Protein AF-0000000078418362 (afdb_homodimer)

Sequence (214 aa):
MGAGVGSHTLQFMYGCEVGEDGSTGGFMQVGYDGGGFISYDLGTCTWVAGTTQARVTQRRWNEDKILLRLTRSYLEETCIGWLRQYLQHGEAALQSSESRCHRPGQHMGAGVGSHTLQFMYGCEVGEDGSTGGFMQVGYDGGGFISYDLGTCTWVAGTTQARVTQRRWNEDKILLRLTRSYLEETCIGWLRQYLQHGEAALQSSESRCHRPGQH

Solvent-accessible surface area (backbone atoms only — not comparable to full-atom values): 11354 Å² total; per-residue (Å²): 135,74,60,65,41,48,69,48,38,43,34,41,38,36,34,30,35,30,35,88,85,66,48,74,46,56,46,41,37,38,35,32,65,91,50,28,31,34,34,50,37,78,88,76,58,38,54,41,48,73,28,80,76,17,40,64,59,27,51,56,52,59,68,34,61,65,59,41,49,52,52,50,46,36,43,70,41,53,46,43,52,53,51,50,51,41,38,59,48,42,57,50,46,52,56,50,52,58,62,59,67,60,63,72,74,82,121,136,73,64,66,45,49,69,47,36,43,36,40,38,37,33,29,34,31,35,86,86,66,47,73,47,57,46,40,36,38,35,33,65,90,49,29,32,33,34,50,36,79,88,77,58,38,53,41,49,74,28,78,75,16,40,64,58,26,51,57,52,58,67,34,61,65,57,41,50,52,52,50,46,36,42,70,42,53,46,41,50,54,52,51,51,40,37,58,48,44,55,48,46,52,56,49,52,60,63,59,68,60,64,71,76,81,121

Organism: Alligator mississippiensis (NCBI:txid8496)

Foldseek 3Di:
DPVPDDDKDKDWDKAKDADPVRDIDMWIWIDMPNAFIWIADLVVLAIDTPHPVNVVVRVVQRVDVVNSVVVNCCRPPVRVVVVVVCVVCVVVVCVVVVVPPPPPPPD/DCVPDDDKDKDWDKAKDADPVRDIDMWIWIDMPNAQIWIADLVVLAIDTPHPVNVVVRVVQRVDVVNSVVVNCCRPPVRVVVVVVCVVCVVVVCVVVVVPPPPPPPD

InterPro domains:
  IPR001039 MHC class I alpha chain, alpha1 alpha2 domains [PR01638] (6-22)
  IPR001039 MHC class I alpha chain, alpha1 alpha2 domains [PR01638] (26-43)
  IPR001039 MHC class I alpha chain, alpha1 alpha2 domains [PR01638] (72-90)
  IPR011161 MHC class I-like antigen recognition-like [PF00129] (6-93)
  IPR011162 MHC classes I/II-like antigen recognition protein [SSF54452] (6-95)
  IPR037055 MHC class I-like antigen recognition-like superfamily [G3DSA:3.30.500.10] (4-102)
  IPR050208 Antigen-presenting and immune regulatory MHC class I-related [PTHR16675] (6-99)

Nearest PDB structures (foldseek):
  8wo9-assembly1_A  TM=8.962E-01  e=4.796E-07  Anas platyrhynchos
  4l9l-assembly2_C-2  TM=8.894E-01  e=5.111E-07  Bos taurus
  7zt9-assembly1_A  TM=8.852E-01  e=8.511E-07  Homo sapiens
  7rno-assembly1_A  TM=8.820E-01  e=1.098E-06  Homo sapiens
  6kyu-assembly1_A  TM=8.868E-01  e=2.214E-06  Anas platyrhynchos

pLDDT: mean 83.2, std 21.72, range [24.31, 98.06]

Structure (mmCIF, N/CA/C/O backbone):
data_AF-0000000078418362-model_v1
#
loop_
_entity.id
_entity.type
_entity.pdbx_description
1 polymer 'MHC class I-like antigen recognition-like domain-containing protein'
#
loop_
_atom_site.group_PDB
_atom_site.id
_atom_site.type_symbol
_atom_site.label_atom_id
_atom_site.label_alt_id
_atom_site.label_comp_id
_atom_site.label_asym_id
_atom_site.label_entity_id
_atom_site.label_seq_id
_atom_site.pdbx_PDB_ins_code
_atom_site.Cartn_x
_atom_site.Cartn_y
_atom_site.Cartn_z
_atom_site.occupancy
_atom_site.B_iso_or_equiv
_atom_site.auth_seq_id
_atom_site.auth_comp_id
_atom_site.auth_asym_id
_atom_site.auth_atom_id
_atom_site.pdbx_PDB_model_num
ATOM 1 N N . MET A 1 1 ? 3.203 -32.75 -7.746 1 40.22 1 MET A N 1
ATOM 2 C CA . MET A 1 1 ? 1.795 -32.375 -7.727 1 40.22 1 MET A CA 1
ATOM 3 C C . MET A 1 1 ? 1.649 -30.844 -7.816 1 40.22 1 MET A C 1
ATOM 5 O O . MET A 1 1 ? 1.133 -30.328 -8.805 1 40.22 1 MET A O 1
ATOM 9 N N . GLY A 1 2 ? 1.531 -29.906 -6.523 1 47.53 2 GLY A N 1
ATOM 10 C CA . GLY A 1 2 ? 0.575 -28.828 -6.277 1 47.53 2 GLY A CA 1
ATOM 11 C C . GLY A 1 2 ? 0.951 -27.531 -6.953 1 47.53 2 GLY A C 1
ATOM 12 O O . GLY A 1 2 ? 1.406 -26.594 -6.297 1 47.53 2 GLY A O 1
ATOM 13 N N . ALA A 1 3 ? 1.417 -27.5 -8.109 1 60.97 3 ALA A N 1
ATOM 14 C CA . ALA A 1 3 ? 1.907 -26.484 -9.039 1 60.97 3 ALA A CA 1
ATOM 15 C C . ALA A 1 3 ? 0.9 -25.344 -9.195 1 60.97 3 ALA A C 1
ATOM 17 O O . ALA A 1 3 ? 1.255 -24.25 -9.633 1 60.97 3 ALA A O 1
ATOM 18 N N . GLY A 1 4 ? -0.149 -25.5 -8.648 1 77.44 4 GLY A N 1
ATOM 19 C CA . GLY A 1 4 ? -1.26 -24.578 -8.867 1 77.44 4 GLY A CA 1
ATOM 20 C C . GLY A 1 4 ? -1.682 -23.844 -7.609 1 77.44 4 GLY A C 1
ATOM 21 O O . GLY A 1 4 ? -2.561 -22.984 -7.652 1 77.44 4 GLY A O 1
ATOM 22 N N . VAL A 1 5 ? -0.842 -24.406 -6.508 1 87.81 5 VAL A N 1
ATOM 23 C CA . VAL A 1 5 ? -1.234 -23.812 -5.234 1 87.81 5 VAL A CA 1
ATOM 24 C C . VAL A 1 5 ? -0.255 -22.703 -4.859 1 87.81 5 VAL A C 1
ATOM 26 O O . VAL A 1 5 ? 0.956 -22.844 -5.047 1 87.81 5 VAL A O 1
ATOM 29 N N . GLY A 1 6 ? -0.75 -21.688 -4.402 1 93.06 6 GLY A N 1
ATOM 30 C CA . GLY A 1 6 ? 0.129 -20.625 -3.953 1 93.06 6 GLY A CA 1
ATOM 31 C C . GLY A 1 6 ? -0.621 -19.391 -3.482 1 93.06 6 GLY A C 1
ATOM 32 O O . GLY A 1 6 ? -1.853 -19.344 -3.531 1 93.06 6 GLY A O 1
ATOM 33 N N . SER A 1 7 ? 0.071 -18.562 -2.814 1 94.25 7 SER A N 1
ATOM 34 C CA . SER A 1 7 ? -0.463 -17.297 -2.34 1 94.25 7 SER A CA 1
ATOM 35 C C . SER A 1 7 ? 0.6 -16.203 -2.377 1 94.25 7 SER A C 1
ATOM 37 O O . SER A 1 7 ? 1.796 -16.5 -2.443 1 94.25 7 SER A O 1
ATOM 39 N N . HIS A 1 8 ? 0.211 -15.07 -2.416 1 92.81 8 HIS A N 1
ATOM 40 C CA . HIS A 1 8 ? 1.111 -13.938 -2.254 1 92.81 8 HIS A CA 1
ATOM 41 C C . HIS A 1 8 ? 0.432 -12.797 -1.497 1 92.81 8 HIS A C 1
ATOM 43 O O . HIS A 1 8 ? -0.798 -12.703 -1.48 1 92.81 8 HIS A O 1
ATOM 49 N N . THR A 1 9 ? 1.19 -12.109 -0.778 1 95.19 9 THR A N 1
ATOM 50 C CA . THR A 1 9 ? 0.764 -10.93 -0.035 1 95.19 9 THR A CA 1
ATOM 51 C C . THR A 1 9 ? 1.691 -9.75 -0.313 1 95.19 9 THR A C 1
ATOM 53 O O . THR A 1 9 ? 2.914 -9.898 -0.316 1 95.19 9 THR A O 1
ATOM 56 N N . LEU A 1 10 ? 1.111 -8.68 -0.661 1 95.19 10 LEU A N 1
ATOM 57 C CA . LEU A 1 10 ? 1.85 -7.434 -0.824 1 95.19 10 LEU A CA 1
ATOM 58 C C . LEU A 1 10 ? 1.422 -6.41 0.222 1 95.19 10 LEU A C 1
ATOM 60 O O . LEU A 1 10 ? 0.228 -6.254 0.49 1 95.19 10 LEU A O 1
ATOM 64 N N . GLN A 1 11 ? 2.396 -5.816 0.818 1 95.75 11 GLN A N 1
ATOM 65 C CA . GLN A 1 11 ? 2.166 -4.754 1.792 1 95.75 11 GLN A CA 1
ATOM 66 C C . GLN A 1 11 ? 2.93 -3.488 1.416 1 95.75 11 GLN A C 1
ATOM 68 O O . GLN A 1 11 ? 4.109 -3.551 1.066 1 95.75 11 GLN A O 1
ATOM 73 N N . PHE A 1 12 ? 2.262 -2.396 1.391 1 95.75 12 PHE A N 1
ATOM 74 C CA . PHE A 1 12 ? 2.863 -1.081 1.203 1 95.75 12 PHE A CA 1
ATOM 75 C C . PHE A 1 12 ? 2.525 -0.161 2.371 1 95.75 12 PHE A C 1
ATOM 77 O O . PHE A 1 12 ? 1.37 -0.081 2.791 1 95.75 12 PHE A O 1
ATOM 84 N N . MET A 1 13 ? 3.549 0.42 2.955 1 95.75 13 MET A N 1
ATOM 85 C CA . MET A 1 13 ? 3.348 1.349 4.062 1 95.75 13 MET A CA 1
ATOM 86 C C . MET A 1 13 ? 4.164 2.619 3.865 1 95.75 13 MET A C 1
ATOM 88 O O . MET A 1 13 ? 5.312 2.561 3.422 1 95.75 13 MET A O 1
ATOM 92 N N . TYR A 1 14 ? 3.576 3.746 4.137 1 97.12 14 TYR A N 1
ATOM 93 C CA . TYR A 1 14 ? 4.344 4.984 4.172 1 97.12 14 TYR A CA 1
ATOM 94 C C . TYR A 1 14 ? 3.734 5.977 5.156 1 97.12 14 TYR A C 1
ATOM 96 O O . TYR A 1 14 ? 2.584 5.82 5.574 1 97.12 14 TYR A O 1
ATOM 104 N N . GLY A 1 15 ? 4.559 6.902 5.508 1 96.69 15 GLY A N 1
ATOM 105 C CA . GLY A 1 15 ? 4.125 7.953 6.414 1 96.69 15 GLY A CA 1
ATOM 106 C C . GLY A 1 15 ? 5.102 9.109 6.492 1 96.69 15 GLY A C 1
ATOM 107 O O . GLY A 1 15 ? 6.246 9 6.051 1 96.69 15 GLY A O 1
ATOM 108 N N . CYS A 1 16 ? 4.559 10.195 6.949 1 97.5 16 CYS A N 1
ATOM 109 C CA . CYS A 1 16 ? 5.391 11.367 7.184 1 97.5 16 CYS A CA 1
ATOM 110 C C . CYS A 1 16 ? 5.004 12.055 8.492 1 97.5 16 CYS A C 1
ATOM 112 O O . CYS A 1 16 ? 3.971 11.742 9.078 1 97.5 16 CYS A O 1
ATOM 114 N N . GLU A 1 17 ? 5.949 12.906 8.938 1 96.5 17 GLU A N 1
ATOM 115 C CA . GLU A 1 17 ? 5.719 13.562 10.219 1 96.5 17 GLU A CA 1
ATOM 116 C C . GLU A 1 17 ? 6.309 14.969 10.234 1 96.5 17 GLU A C 1
ATOM 118 O O . GLU A 1 17 ? 7.254 15.266 9.5 1 96.5 17 GLU A O 1
ATOM 123 N N . VAL A 1 18 ? 5.645 15.797 10.961 1 95.38 18 VAL A N 1
ATOM 124 C CA . VAL A 1 18 ? 6.125 17.141 11.258 1 95.38 18 VAL A CA 1
ATOM 125 C C . VAL A 1 18 ? 6.285 17.312 12.766 1 95.38 18 VAL A C 1
ATOM 127 O O . VAL A 1 18 ? 5.355 17.047 13.531 1 95.38 18 VAL A O 1
ATOM 130 N N . GLY A 1 19 ? 7.531 17.734 13.062 1 94.19 19 GLY A N 1
ATOM 131 C CA . GLY A 1 19 ? 7.824 17.922 14.477 1 94.19 19 GLY A CA 1
ATOM 132 C C . GLY A 1 19 ? 7.527 19.328 14.969 1 94.19 19 GLY A C 1
ATOM 133 O O . GLY A 1 19 ? 7.246 20.219 14.172 1 94.19 19 GLY A O 1
ATOM 134 N N . GLU A 1 20 ? 7.645 19.453 16.312 1 91.75 20 GLU A N 1
ATOM 135 C CA . GLU A 1 20 ? 7.379 20.734 16.969 1 91.75 20 GLU A CA 1
ATOM 136 C C . GLU A 1 20 ? 8.328 21.828 16.453 1 91.75 20 GLU A C 1
ATOM 138 O O . GLU A 1 20 ? 7.938 22.984 16.297 1 91.75 20 GLU A O 1
ATOM 143 N N . ASP A 1 21 ? 9.461 21.375 16.203 1 92.88 21 ASP A N 1
ATOM 144 C CA . ASP A 1 21 ? 10.469 22.328 15.75 1 92.88 21 ASP A CA 1
ATOM 145 C C . ASP A 1 21 ? 10.422 22.516 14.234 1 92.88 21 ASP A C 1
ATOM 147 O O . ASP A 1 21 ? 11.281 23.172 13.656 1 92.88 21 ASP A O 1
ATOM 151 N N . GLY A 1 22 ? 9.508 21.953 13.625 1 90.69 22 GLY A N 1
ATOM 152 C CA . GLY A 1 22 ? 9.359 22.078 12.188 1 90.69 22 GLY A CA 1
ATOM 153 C C . GLY A 1 22 ? 10.117 21.016 11.406 1 90.69 22 GLY A C 1
ATOM 154 O O . GLY A 1 22 ? 10.094 21.016 10.18 1 90.69 22 GLY A O 1
ATOM 155 N N . SER A 1 23 ? 10.789 20.125 12.125 1 95.06 23 SER A N 1
ATOM 156 C CA . SER A 1 23 ? 11.484 19.031 11.461 1 95.06 23 SER A CA 1
ATOM 157 C C . SER A 1 23 ? 10.5 18.094 10.781 1 95.06 23 SER A C 1
ATOM 159 O O . SER A 1 23 ? 9.336 17.984 11.18 1 95.06 23 SER A O 1
ATOM 161 N N . THR A 1 24 ? 11.031 17.562 9.68 1 96.31 24 THR A N 1
ATOM 162 C CA . THR A 1 24 ? 10.164 16.641 8.938 1 96.31 24 THR A CA 1
ATOM 163 C C . THR A 1 24 ? 10.82 15.273 8.805 1 96.31 24 THR A C 1
ATOM 165 O O . THR A 1 24 ? 12.039 15.141 8.945 1 96.31 24 THR A O 1
ATOM 168 N N . GLY A 1 25 ? 10.023 14.242 8.711 1 97.19 25 GLY A N 1
ATOM 169 C CA . GLY A 1 25 ? 10.438 12.875 8.445 1 97.19 25 GLY A CA 1
ATOM 170 C C . GLY A 1 25 ? 9.422 12.086 7.645 1 97.19 25 GLY A C 1
ATOM 171 O O . GLY A 1 25 ? 8.289 12.539 7.445 1 97.19 25 GLY A O 1
ATOM 172 N N . GLY A 1 26 ? 9.898 10.945 7.23 1 97.12 26 GLY A N 1
ATOM 173 C CA . GLY A 1 26 ? 9.016 10.055 6.492 1 97.12 26 GLY A CA 1
ATOM 174 C C . GLY A 1 26 ? 9.594 8.664 6.293 1 97.12 26 GLY A C 1
ATOM 175 O O . GLY A 1 26 ? 10.773 8.438 6.566 1 97.12 26 GLY A O 1
ATOM 176 N N . PHE A 1 27 ? 8.742 7.848 5.996 1 97.69 27 PHE A N 1
ATOM 177 C CA . PHE A 1 27 ? 9.188 6.492 5.684 1 97.69 27 PHE A CA 1
ATOM 178 C C . PHE A 1 27 ? 8.312 5.875 4.598 1 97.69 27 PHE A C 1
ATOM 180 O O . PHE A 1 27 ? 7.191 6.316 4.363 1 97.69 27 PHE A O 1
ATOM 187 N N . MET A 1 28 ? 8.898 4.992 3.871 1 97.44 28 MET A N 1
ATOM 188 C CA . MET A 1 28 ? 8.211 4.18 2.867 1 97.44 28 MET A CA 1
ATOM 189 C C . MET A 1 28 ? 8.789 2.77 2.82 1 97.44 28 MET A C 1
ATOM 191 O O . MET A 1 28 ? 10.008 2.594 2.781 1 97.44 28 MET A O 1
ATOM 195 N N . GLN A 1 29 ? 7.848 1.767 2.9 1 96.69 29 GLN A N 1
ATOM 196 C CA . GLN A 1 29 ? 8.336 0.394 2.852 1 96.69 29 GLN A CA 1
ATOM 197 C C . GLN A 1 29 ? 7.352 -0.52 2.133 1 96.69 29 GLN A C 1
ATOM 199 O O . GLN A 1 29 ? 6.156 -0.222 2.066 1 96.69 29 GLN A O 1
ATOM 204 N N . VAL A 1 30 ? 7.965 -1.507 1.577 1 95.12 30 VAL A N 1
ATOM 205 C CA . VAL A 1 30 ? 7.211 -2.514 0.837 1 95.12 30 VAL A CA 1
ATOM 206 C C . VAL A 1 30 ? 7.535 -3.904 1.38 1 95.12 30 VAL A C 1
ATOM 208 O O . VAL A 1 30 ? 8.695 -4.207 1.676 1 95.12 30 VAL A O 1
ATOM 211 N N . GLY A 1 31 ? 6.484 -4.676 1.551 1 94.06 31 GLY A N 1
ATOM 212 C CA . GLY A 1 31 ? 6.645 -6.062 1.96 1 94.06 31 GLY A CA 1
ATOM 213 C C . GLY A 1 31 ? 5.988 -7.047 1.008 1 94.06 31 GLY A C 1
ATOM 214 O O . GLY A 1 31 ? 4.906 -6.777 0.479 1 94.06 31 GLY A O 1
ATOM 215 N N . TYR A 1 32 ? 6.77 -8.203 0.843 1 89.38 32 TYR A N 1
ATOM 216 C CA . TYR A 1 32 ? 6.258 -9.289 0.01 1 89.38 32 TYR A CA 1
ATOM 217 C C . TYR A 1 32 ? 6.258 -10.609 0.771 1 89.38 32 TYR A C 1
ATOM 219 O O . TYR A 1 32 ? 7.273 -11 1.342 1 89.38 32 TYR A O 1
ATOM 227 N N . ASP A 1 33 ? 5.129 -11.273 0.747 1 87.56 33 ASP A N 1
ATOM 228 C CA . ASP A 1 33 ? 4.984 -12.625 1.275 1 87.56 33 ASP A CA 1
ATOM 229 C C . ASP A 1 33 ? 5.668 -12.766 2.633 1 87.56 33 ASP A C 1
ATOM 231 O O . ASP A 1 33 ? 6.293 -13.781 2.92 1 87.56 33 ASP A O 1
ATOM 235 N N . GLY A 1 34 ? 5.676 -11.727 3.414 1 74.44 34 GLY A N 1
ATOM 236 C CA . GLY A 1 34 ? 6.211 -11.789 4.766 1 74.44 34 GLY A CA 1
ATOM 237 C C . GLY A 1 34 ? 7.727 -11.805 4.809 1 74.44 34 GLY A C 1
ATOM 238 O O . GLY A 1 34 ? 8.328 -11.781 5.887 1 74.44 34 GLY A O 1
ATOM 239 N N . GLY A 1 35 ? 8.461 -11.961 3.752 1 73.56 35 GLY A N 1
ATOM 240 C CA . GLY A 1 35 ? 9.914 -12.086 3.734 1 73.56 35 GLY A CA 1
ATOM 241 C C . GLY A 1 35 ? 10.594 -11.062 2.844 1 73.56 35 GLY A C 1
ATOM 242 O O . GLY A 1 35 ? 11.812 -10.938 2.854 1 73.56 35 GLY A O 1
ATOM 243 N N . GLY A 1 36 ? 9.945 -10.445 2.131 1 79.31 36 GLY A N 1
ATOM 244 C CA . GLY A 1 36 ? 10.5 -9.5 1.177 1 79.31 36 GLY A CA 1
ATOM 245 C C . GLY A 1 36 ? 10.344 -8.055 1.609 1 79.31 36 GLY A C 1
ATOM 246 O O . GLY A 1 36 ? 9.766 -7.246 0.882 1 79.31 36 GLY A O 1
ATOM 247 N N . PHE A 1 37 ? 11.047 -7.785 2.734 1 91.38 37 PHE A N 1
ATOM 248 C CA . PHE A 1 37 ? 10.891 -6.434 3.258 1 91.38 37 PHE A CA 1
ATOM 249 C C . PHE A 1 37 ? 11.945 -5.5 2.674 1 91.38 37 PHE A C 1
ATOM 251 O O . PHE A 1 37 ? 13.141 -5.801 2.719 1 91.38 37 PHE A O 1
ATOM 258 N N . ILE A 1 38 ? 11.453 -4.34 2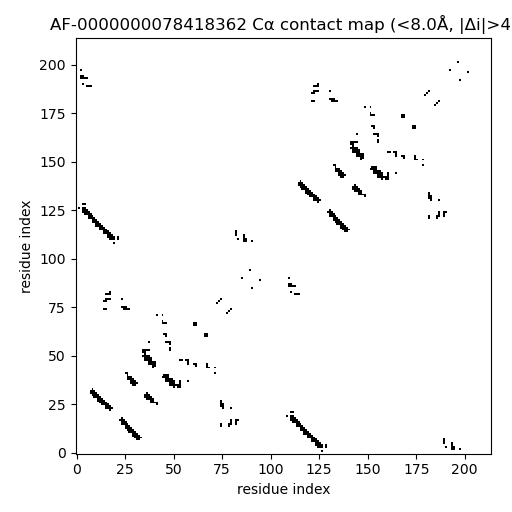.018 1 95.69 38 ILE A N 1
ATOM 259 C CA . ILE A 1 38 ? 12.32 -3.303 1.475 1 95.69 38 ILE A CA 1
ATOM 260 C C . ILE A 1 38 ? 11.828 -1.93 1.932 1 95.69 38 ILE A C 1
ATOM 262 O O . ILE A 1 38 ? 10.625 -1.673 1.962 1 95.69 38 ILE A O 1
ATOM 266 N N . SER A 1 39 ? 12.82 -1.105 2.365 1 97.31 39 SER A N 1
ATOM 267 C CA . SER A 1 39 ? 12.445 0.218 2.852 1 97.31 39 SER A CA 1
ATOM 268 C C . SER A 1 39 ? 13.328 1.302 2.25 1 97.31 39 SER A C 1
ATOM 270 O O . SER A 1 39 ? 14.461 1.028 1.835 1 97.31 39 SER A O 1
ATOM 272 N N . TYR A 1 40 ? 12.742 2.508 2.121 1 98.06 40 TYR A N 1
ATOM 273 C CA . TYR A 1 40 ? 13.492 3.648 1.609 1 98.06 40 TYR A CA 1
ATOM 274 C C . TYR A 1 40 ? 14.219 4.375 2.736 1 98.06 40 TYR A C 1
ATOM 276 O O . TYR A 1 40 ? 13.602 4.75 3.736 1 98.06 40 TYR A O 1
ATOM 284 N N . ASP A 1 41 ? 15.5 4.504 2.514 1 97.69 41 ASP A N 1
ATOM 285 C CA . ASP A 1 41 ? 16.312 5.238 3.477 1 97.69 41 ASP A CA 1
ATOM 286 C C . ASP A 1 41 ? 16.5 6.691 3.043 1 97.69 41 ASP A C 1
ATOM 288 O O . ASP A 1 41 ? 17.203 6.965 2.064 1 97.69 41 ASP A O 1
ATOM 292 N N . LEU A 1 42 ? 15.977 7.582 3.785 1 96.12 42 LEU A N 1
ATOM 293 C CA . LEU A 1 42 ? 16.047 8.992 3.43 1 96.12 42 LEU A CA 1
ATOM 294 C C . LEU A 1 42 ? 17.453 9.531 3.604 1 96.12 42 LEU A C 1
ATOM 296 O O . LEU A 1 42 ? 17.844 10.516 2.965 1 96.12 42 LEU A O 1
ATOM 300 N N . GLY A 1 43 ? 18.188 8.938 4.477 1 94.62 43 GLY A N 1
ATOM 301 C CA . GLY A 1 43 ? 19.562 9.367 4.699 1 94.62 43 GLY A CA 1
ATOM 302 C C . GLY A 1 43 ? 20.453 9.141 3.5 1 94.62 43 GLY A C 1
ATOM 303 O O . GLY A 1 43 ? 21.172 10.047 3.078 1 94.62 43 GLY A O 1
ATOM 304 N N . THR A 1 44 ? 20.312 8.023 2.887 1 95.06 44 THR A N 1
ATOM 305 C CA . THR A 1 44 ? 21.156 7.676 1.745 1 95.06 44 THR A CA 1
ATOM 306 C C . THR A 1 44 ? 20.375 7.832 0.439 1 95.06 44 THR A C 1
ATOM 308 O O . THR A 1 44 ? 20.953 7.734 -0.646 1 95.06 44 THR A O 1
ATOM 311 N N . CYS A 1 45 ? 19.125 8.07 0.553 1 95.12 45 CYS A N 1
ATOM 312 C CA . CYS A 1 45 ? 18.25 8.227 -0.593 1 95.12 45 CYS A CA 1
ATOM 313 C C . CYS A 1 45 ? 18.266 6.988 -1.48 1 95.12 45 CYS A C 1
ATOM 315 O O . CYS A 1 45 ? 18.375 7.102 -2.703 1 95.12 45 CYS A O 1
ATOM 317 N N . THR A 1 46 ? 18.281 5.875 -0.847 1 97.25 46 THR A N 1
ATOM 318 C CA . THR A 1 46 ? 18.25 4.594 -1.547 1 97.25 46 THR A CA 1
ATOM 319 C C . THR A 1 46 ? 17.281 3.631 -0.864 1 97.25 46 THR A C 1
ATOM 321 O O . THR A 1 46 ? 16.875 3.854 0.279 1 97.25 46 THR A O 1
ATOM 324 N N . TRP A 1 47 ? 16.969 2.605 -1.658 1 97.19 47 TRP A N 1
ATOM 325 C CA . TRP A 1 47 ? 16.203 1.514 -1.062 1 97.19 47 TRP A CA 1
ATOM 326 C C . TRP A 1 47 ? 17.125 0.512 -0.381 1 97.19 47 TRP A C 1
ATOM 328 O O . TRP A 1 47 ? 18.203 0.2 -0.9 1 97.19 47 TRP A O 1
ATOM 338 N N . VAL A 1 48 ? 16.578 0.048 0.791 1 97.38 48 VAL A N 1
ATOM 339 C CA . VAL A 1 48 ? 17.359 -0.9 1.574 1 97.38 48 VAL A CA 1
ATOM 340 C C . VAL A 1 48 ? 16.578 -2.189 1.773 1 97.38 48 VAL A C 1
ATOM 342 O O . VAL A 1 48 ? 15.422 -2.154 2.221 1 97.38 48 VAL A O 1
ATOM 345 N N . ALA A 1 49 ? 17.297 -3.309 1.48 1 95.5 49 ALA A N 1
ATOM 346 C CA . ALA A 1 49 ? 16.656 -4.605 1.691 1 95.5 49 ALA A CA 1
ATOM 347 C C . ALA A 1 49 ? 16.703 -5.008 3.162 1 95.5 49 ALA A C 1
ATOM 349 O O . ALA A 1 49 ? 17.766 -4.98 3.785 1 95.5 49 ALA A O 1
ATOM 350 N N . GLY A 1 50 ? 15.555 -5.379 3.729 1 93.75 50 GLY A N 1
ATOM 351 C CA . GLY A 1 50 ? 15.523 -5.863 5.098 1 93.75 50 GLY A CA 1
ATOM 352 C C . GLY A 1 50 ? 15.75 -7.359 5.207 1 93.75 50 GLY A C 1
ATOM 353 O O . GLY A 1 50 ? 15.906 -7.891 6.312 1 93.75 50 GLY A O 1
ATOM 354 N N . THR A 1 51 ? 15.688 -7.988 4.117 1 92.19 51 THR A N 1
ATOM 355 C CA . THR A 1 51 ? 15.93 -9.422 4.051 1 92.19 51 THR A CA 1
ATOM 356 C C . THR A 1 51 ? 16.75 -9.773 2.807 1 92.19 51 THR A C 1
ATOM 358 O O . THR A 1 51 ? 16.828 -8.984 1.865 1 92.19 51 THR A O 1
ATOM 361 N N . THR A 1 52 ? 17.344 -10.906 2.84 1 89.94 52 THR A N 1
ATOM 362 C CA . THR A 1 52 ? 18.141 -11.352 1.701 1 89.94 52 THR A CA 1
ATOM 363 C C . THR A 1 52 ? 17.25 -11.547 0.472 1 89.94 52 THR A C 1
ATOM 365 O O . THR A 1 52 ? 17.688 -11.305 -0.656 1 89.94 52 THR A O 1
ATOM 368 N N . GLN A 1 53 ? 16.078 -11.93 0.742 1 88.06 53 GLN A N 1
ATOM 369 C CA . GLN A 1 53 ? 15.148 -12.219 -0.342 1 88.06 53 GLN A CA 1
ATOM 370 C C . GLN A 1 53 ? 14.812 -10.961 -1.136 1 88.06 53 GLN A C 1
ATOM 372 O O . GLN A 1 53 ? 14.5 -11.039 -2.324 1 88.06 53 GLN A O 1
ATOM 377 N N . ALA A 1 54 ? 14.984 -9.867 -0.5 1 93.06 54 ALA A N 1
ATOM 378 C CA . ALA A 1 54 ? 14.57 -8.609 -1.133 1 93.06 54 ALA A CA 1
ATOM 379 C C . ALA A 1 54 ? 15.75 -7.945 -1.838 1 93.06 54 ALA A C 1
ATOM 381 O O . ALA A 1 54 ? 15.617 -6.84 -2.373 1 93.06 54 ALA A O 1
ATOM 382 N N . ARG A 1 55 ? 16.906 -8.516 -1.903 1 92.38 55 ARG A N 1
ATOM 383 C CA . ARG A 1 55 ? 18.125 -7.891 -2.391 1 92.38 55 ARG A CA 1
ATOM 384 C C . ARG A 1 55 ? 18.047 -7.633 -3.893 1 92.38 55 ARG A C 1
ATOM 386 O O . ARG A 1 55 ? 18.516 -6.602 -4.375 1 92.38 55 ARG A O 1
ATOM 393 N N . VAL A 1 56 ? 17.516 -8.531 -4.633 1 90.44 56 VAL A N 1
ATOM 394 C CA . VAL A 1 56 ? 17.422 -8.344 -6.078 1 90.44 56 VAL A CA 1
ATOM 395 C C . VAL A 1 56 ? 16.531 -7.137 -6.379 1 90.44 56 VAL A C 1
ATOM 397 O O . VAL A 1 56 ? 16.891 -6.285 -7.195 1 90.44 56 VAL A O 1
ATOM 400 N N . THR A 1 57 ? 15.422 -7.188 -5.66 1 89.44 57 THR A N 1
ATOM 401 C CA . THR A 1 57 ? 14.508 -6.062 -5.844 1 89.44 57 THR A CA 1
ATOM 402 C C . THR A 1 57 ? 15.188 -4.75 -5.449 1 89.44 57 THR A C 1
ATOM 404 O O . THR A 1 57 ? 15.062 -3.746 -6.152 1 89.44 57 THR A O 1
ATOM 407 N N . GLN A 1 58 ? 15.82 -4.777 -4.348 1 94.12 58 GLN A N 1
ATOM 408 C CA . GLN A 1 58 ? 16.547 -3.594 -3.898 1 94.12 58 GLN A CA 1
ATOM 409 C C . GLN A 1 58 ? 17.516 -3.105 -4.969 1 94.12 58 GLN A C 1
ATOM 411 O O . GLN A 1 58 ? 17.609 -1.903 -5.227 1 94.12 58 GLN A O 1
ATOM 416 N N . ARG A 1 59 ? 18.203 -3.992 -5.598 1 94.06 59 ARG A N 1
ATOM 417 C CA . ARG A 1 59 ? 19.172 -3.627 -6.629 1 94.06 59 ARG A CA 1
ATOM 418 C C . ARG A 1 59 ? 18.484 -3 -7.832 1 94.06 59 ARG A C 1
ATOM 420 O O . ARG A 1 59 ? 18.906 -1.961 -8.336 1 94.06 59 ARG A O 1
ATOM 427 N N . ARG A 1 60 ? 17.5 -3.648 -8.203 1 93.62 60 ARG A N 1
ATOM 428 C CA . ARG A 1 60 ? 16.734 -3.148 -9.344 1 93.62 60 ARG A CA 1
ATOM 429 C C . ARG A 1 60 ? 16.188 -1.752 -9.07 1 93.62 60 ARG A C 1
ATOM 431 O O . ARG A 1 60 ? 16.281 -0.867 -9.93 1 93.62 60 ARG A O 1
ATOM 438 N N . TRP A 1 61 ? 15.609 -1.474 -7.98 1 95.19 61 TRP A N 1
ATOM 439 C CA . TRP A 1 61 ? 15.008 -0.188 -7.641 1 95.19 61 TRP A CA 1
ATOM 440 C C . TRP A 1 61 ? 16.078 0.884 -7.461 1 95.19 61 TRP A C 1
ATOM 442 O O . TRP A 1 61 ? 15.859 2.051 -7.797 1 95.19 61 TRP A O 1
ATOM 452 N N . ASN A 1 62 ? 17.25 0.469 -6.973 1 97.5 62 ASN A N 1
ATOM 453 C CA . ASN A 1 62 ? 18.328 1.438 -6.773 1 97.5 62 ASN A CA 1
ATOM 454 C C . ASN A 1 62 ? 18.984 1.816 -8.094 1 97.5 62 ASN A C 1
ATOM 456 O O . ASN A 1 62 ? 19.672 2.836 -8.18 1 97.5 62 ASN A O 1
ATOM 460 N N . GLU A 1 63 ? 18.75 1.023 -9.109 1 97.5 63 GLU A N 1
ATOM 461 C CA . GLU A 1 63 ? 19.25 1.362 -10.43 1 97.5 63 GLU A CA 1
ATOM 462 C C . GLU A 1 63 ? 18.359 2.377 -11.125 1 97.5 63 GLU A C 1
ATOM 464 O O . GLU A 1 63 ? 18.766 3.033 -12.086 1 97.5 63 GLU A O 1
ATOM 469 N N . ASP A 1 64 ? 17.203 2.492 -10.727 1 96.88 64 ASP A N 1
ATOM 470 C CA . ASP A 1 64 ? 16.25 3.451 -11.273 1 96.88 64 ASP A CA 1
ATOM 471 C C . ASP A 1 64 ? 16.359 4.801 -10.562 1 96.88 64 ASP A C 1
ATOM 473 O O . ASP A 1 64 ? 15.648 5.047 -9.578 1 96.88 64 ASP A O 1
ATOM 477 N N . LYS A 1 65 ? 17.078 5.711 -11.18 1 96.38 65 LYS A N 1
ATOM 478 C CA . LYS A 1 65 ? 17.344 6.996 -10.547 1 96.38 65 LYS A CA 1
ATOM 479 C C . LYS A 1 65 ? 16.094 7.863 -10.477 1 96.38 65 LYS A C 1
ATOM 481 O O . LYS A 1 65 ? 15.945 8.68 -9.57 1 96.38 65 LYS A O 1
ATOM 486 N N . ILE A 1 66 ? 15.367 7.742 -11.414 1 96.81 66 ILE A N 1
ATOM 487 C CA . ILE A 1 66 ? 14.125 8.5 -11.414 1 96.81 66 ILE A CA 1
ATOM 488 C C . ILE A 1 66 ? 13.242 8.062 -10.25 1 96.81 66 ILE A C 1
ATOM 490 O O . ILE A 1 66 ? 12.695 8.898 -9.523 1 96.81 66 ILE A O 1
ATOM 494 N N . LEU A 1 67 ? 13.133 6.809 -10.062 1 96.69 67 LEU A N 1
ATOM 495 C CA . LEU A 1 67 ? 12.359 6.273 -8.945 1 96.69 67 LEU A CA 1
ATOM 496 C C . LEU A 1 67 ? 12.898 6.793 -7.613 1 96.69 67 LEU A C 1
ATOM 498 O O . LEU A 1 67 ? 12.125 7.168 -6.73 1 96.69 67 LEU A O 1
ATOM 502 N N . LEU A 1 68 ? 14.18 6.762 -7.461 1 97.5 68 LEU A N 1
ATOM 503 C CA . LEU A 1 68 ? 14.812 7.238 -6.234 1 97.5 68 LEU A CA 1
ATOM 504 C C . LEU A 1 68 ? 14.453 8.695 -5.969 1 97.5 68 LEU A C 1
ATOM 506 O O . LEU A 1 68 ? 14.055 9.055 -4.859 1 97.5 68 LEU A O 1
ATOM 510 N N . ARG A 1 69 ? 14.469 9.508 -6.969 1 96.5 69 ARG A N 1
ATOM 511 C CA . ARG A 1 69 ? 14.211 10.93 -6.828 1 96.5 69 ARG A CA 1
ATOM 512 C C . ARG A 1 69 ? 12.734 11.195 -6.531 1 96.5 69 ARG A C 1
ATOM 514 O O . ARG A 1 69 ? 12.406 12.016 -5.676 1 96.5 69 ARG A O 1
ATOM 521 N N . LEU A 1 70 ? 12.016 10.531 -7.25 1 97.06 70 LEU A N 1
ATOM 522 C CA . LEU A 1 70 ? 10.586 10.727 -7.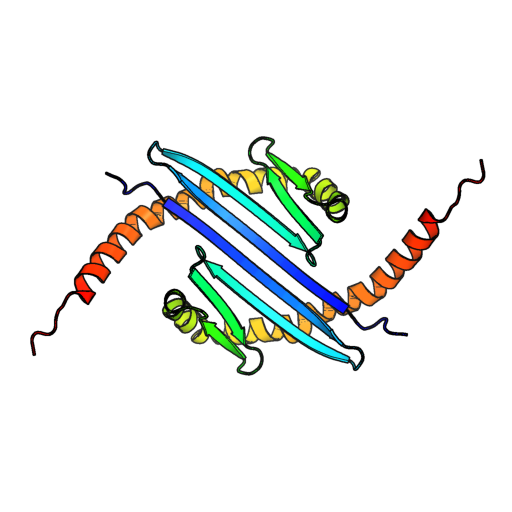059 1 97.06 70 LEU A CA 1
ATOM 523 C C . LEU A 1 70 ? 10.164 10.297 -5.656 1 97.06 70 LEU A C 1
ATOM 525 O O . LEU A 1 70 ? 9.312 10.945 -5.035 1 97.06 70 LEU A O 1
ATOM 529 N N . THR A 1 71 ? 10.734 9.172 -5.219 1 97.44 71 THR A N 1
ATOM 530 C CA . THR A 1 71 ? 10.414 8.703 -3.875 1 97.44 71 THR A CA 1
ATOM 531 C C . THR A 1 71 ? 10.836 9.734 -2.828 1 97.44 71 THR A C 1
ATOM 533 O O . THR A 1 71 ? 10.07 10.062 -1.922 1 97.44 71 THR A O 1
ATOM 536 N N . ARG A 1 72 ? 11.938 10.273 -2.959 1 97.19 72 ARG A N 1
ATOM 537 C CA . ARG A 1 72 ? 12.422 11.297 -2.035 1 97.19 72 ARG A CA 1
ATOM 538 C C . ARG A 1 72 ? 11.523 12.531 -2.068 1 97.19 72 ARG A C 1
ATOM 540 O O . ARG A 1 72 ? 11.109 13.031 -1.021 1 97.19 72 ARG A O 1
ATOM 547 N N . SER A 1 73 ? 11.258 12.984 -3.26 1 97.56 73 SER A N 1
ATOM 54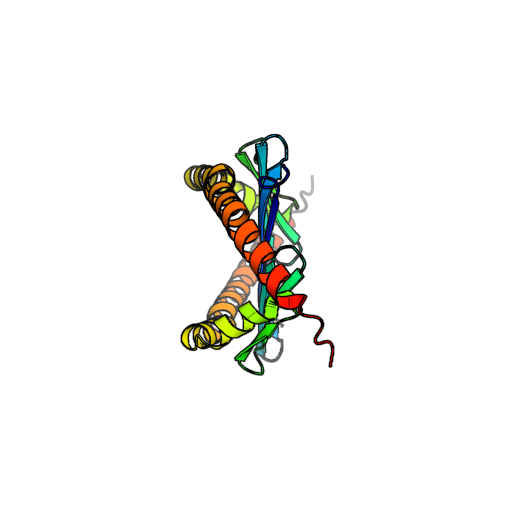8 C CA . SER A 1 73 ? 10.422 14.172 -3.406 1 97.56 73 SER A CA 1
ATOM 549 C C . SER A 1 73 ? 9.039 13.961 -2.797 1 97.56 73 SER A C 1
ATOM 551 O O . SER A 1 73 ? 8.492 14.859 -2.15 1 97.56 73 SER A O 1
ATOM 553 N N . TYR A 1 74 ? 8.617 12.875 -3.023 1 98 74 TYR A N 1
ATOM 554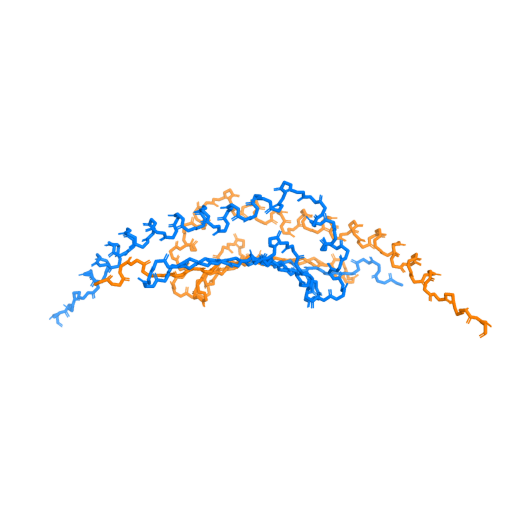 C CA . TYR A 1 74 ? 7.301 12.586 -2.469 1 98 74 TYR A CA 1
ATOM 555 C C . TYR A 1 74 ? 7.324 12.648 -0.945 1 98 74 TYR A C 1
ATOM 557 O O . TYR A 1 74 ? 6.496 13.328 -0.334 1 98 74 TYR A O 1
ATOM 565 N N . LEU A 1 75 ? 8.242 11.914 -0.312 1 97.38 75 LEU A N 1
ATOM 566 C CA . LEU A 1 75 ? 8.281 11.805 1.143 1 97.38 75 LEU A CA 1
ATOM 567 C C . LEU A 1 75 ? 8.648 13.141 1.775 1 97.38 75 LEU A C 1
ATOM 569 O O . LEU A 1 75 ? 8.117 13.5 2.828 1 97.38 75 LEU A O 1
ATOM 573 N N . GLU A 1 76 ? 9.453 13.945 1.08 1 96.69 76 GLU A N 1
ATOM 574 C CA . GLU A 1 76 ? 9.969 15.156 1.703 1 96.69 76 GLU A CA 1
ATOM 575 C C . GLU A 1 76 ? 9.109 16.375 1.351 1 96.69 76 GLU A C 1
ATOM 577 O O . GLU A 1 76 ? 9.148 17.391 2.041 1 96.69 76 GLU A O 1
ATOM 582 N N . GLU A 1 77 ? 8.367 16.266 0.319 1 97.06 77 GLU A N 1
ATOM 583 C CA . GLU A 1 77 ? 7.625 17.438 -0.118 1 97.06 77 GLU A CA 1
ATOM 584 C C . GLU A 1 77 ? 6.125 17.172 -0.161 1 97.06 77 GLU A C 1
ATOM 586 O O . GLU A 1 77 ? 5.363 17.734 0.623 1 97.06 77 GLU A O 1
ATOM 591 N N . THR A 1 78 ? 5.777 16.25 -1.015 1 96.69 78 THR A N 1
ATOM 592 C CA . THR A 1 78 ? 4.359 16.031 -1.261 1 96.69 78 THR A CA 1
ATOM 593 C C . THR A 1 78 ? 3.66 15.531 0.001 1 96.69 78 THR A C 1
ATOM 595 O O . THR A 1 78 ? 2.654 16.094 0.429 1 96.69 78 THR A O 1
ATOM 598 N N . CYS A 1 79 ? 4.258 14.523 0.611 1 96.88 79 CYS A N 1
ATOM 599 C CA . CYS A 1 79 ? 3.676 13.938 1.814 1 96.88 79 CYS A CA 1
ATOM 600 C C . CYS A 1 79 ? 3.58 14.969 2.93 1 96.88 79 CYS A C 1
ATOM 602 O O . CYS A 1 79 ? 2.547 15.086 3.592 1 96.88 79 CYS A O 1
ATOM 604 N N . ILE A 1 80 ? 4.551 15.711 3.061 1 95.94 80 ILE A N 1
ATOM 605 C CA . ILE A 1 80 ? 4.617 16.719 4.105 1 95.94 80 ILE A CA 1
ATOM 606 C C . ILE A 1 80 ? 3.604 17.828 3.816 1 95.94 80 ILE A C 1
ATOM 608 O O . ILE A 1 80 ? 2.92 18.312 4.727 1 95.94 80 ILE A O 1
ATOM 612 N N . GLY A 1 81 ? 3.531 18.203 2.561 1 94.25 81 GLY A N 1
ATOM 613 C CA . GLY A 1 81 ? 2.58 19.25 2.186 1 94.25 81 GLY A CA 1
ATOM 614 C C . GLY A 1 81 ? 1.142 18.875 2.496 1 94.25 81 GLY A C 1
ATOM 615 O O . GLY A 1 81 ? 0.387 19.688 3.033 1 94.25 81 GLY A O 1
ATOM 616 N N . TRP A 1 82 ? 0.804 17.734 2.201 1 92.75 82 TRP A N 1
ATOM 617 C CA . TRP A 1 82 ? -0.549 17.266 2.48 1 92.75 82 TRP A CA 1
ATOM 618 C C . TRP A 1 82 ? -0.794 17.172 3.982 1 92.75 82 TRP A C 1
ATOM 620 O O . TRP A 1 82 ? -1.87 17.531 4.465 1 92.75 82 TRP A O 1
ATOM 630 N N . LEU A 1 83 ? 0.186 16.672 4.77 1 92.62 83 LEU A N 1
ATOM 631 C CA . LEU A 1 83 ? 0.045 16.594 6.219 1 92.62 83 LEU A CA 1
ATOM 632 C C . LEU A 1 83 ? -0.149 17.969 6.832 1 92.62 83 LEU A C 1
ATOM 634 O O . LEU A 1 83 ? -1.024 18.172 7.68 1 92.62 83 LEU A O 1
ATOM 638 N N . ARG A 1 84 ? 0.554 18.891 6.316 1 93.06 84 ARG A N 1
ATOM 639 C CA . ARG A 1 84 ? 0.438 20.25 6.836 1 93.06 84 ARG A CA 1
ATOM 640 C C . ARG A 1 84 ? -0.94 20.828 6.543 1 93.06 84 ARG A C 1
ATOM 642 O O . ARG A 1 84 ? -1.53 21.5 7.395 1 93.06 84 ARG A O 1
ATOM 649 N N . GLN A 1 85 ? -1.327 20.562 5.344 1 90.56 85 GLN A N 1
ATOM 650 C CA . GLN A 1 85 ? -2.664 21.016 4.984 1 90.56 85 GLN A CA 1
ATOM 651 C C . GLN A 1 85 ? -3.723 20.391 5.891 1 90.56 85 GLN A C 1
ATOM 653 O O . GLN A 1 85 ? -4.652 21.078 6.332 1 90.56 85 GLN A O 1
ATOM 658 N N . TYR A 1 86 ? -3.609 19.188 6.152 1 85.81 86 TYR A N 1
ATOM 659 C CA . TYR A 1 86 ? -4.539 18.484 7.027 1 85.81 86 TYR A CA 1
ATOM 660 C C . TYR A 1 86 ? -4.508 19.062 8.438 1 85.81 86 TYR A C 1
ATOM 662 O O . TYR A 1 86 ? -5.559 19.281 9.047 1 85.81 86 TYR A O 1
ATOM 670 N N . LEU A 1 87 ? -3.352 19.234 8.938 1 86.06 87 LEU A N 1
ATOM 671 C CA . LEU A 1 87 ? -3.189 19.75 10.297 1 86.06 87 LEU A CA 1
ATOM 672 C C . LEU A 1 87 ? -3.766 21.156 10.414 1 86.06 87 LEU A C 1
ATOM 674 O O . LEU A 1 87 ? -4.273 21.531 11.477 1 86.06 87 LEU A O 1
ATOM 678 N N . GLN A 1 88 ? -3.668 21.797 9.367 1 83.62 88 GLN A N 1
ATOM 679 C CA . GLN A 1 88 ? -4.215 23.156 9.367 1 83.62 88 GLN A CA 1
ATOM 680 C C . GLN A 1 88 ? -5.738 23.125 9.352 1 83.62 88 GLN A C 1
ATOM 682 O O . GLN A 1 88 ? -6.387 23.922 10.039 1 83.62 88 GLN A O 1
ATOM 687 N N . HIS A 1 89 ? -6.25 22.25 8.492 1 77.06 89 HIS A N 1
ATOM 688 C CA . HIS A 1 89 ? -7.699 22.172 8.344 1 77.06 89 HIS A CA 1
ATOM 689 C C . HIS A 1 89 ? -8.312 21.25 9.383 1 77.06 89 HIS A C 1
ATOM 691 O O . HIS A 1 89 ? -9.492 21.391 9.734 1 77.06 89 HIS A O 1
ATOM 697 N N . GLY A 1 90 ? -7.785 19.969 9.602 1 61.09 90 GLY A N 1
ATOM 698 C CA . GLY A 1 90 ? -8.297 19.062 10.609 1 61.09 90 GLY A CA 1
ATOM 699 C C . GLY A 1 90 ? -8.391 19.688 11.984 1 61.09 90 GLY A C 1
ATOM 700 O O . GLY A 1 90 ? -9.266 19.328 12.781 1 61.09 90 GLY A O 1
ATOM 701 N N . GLU A 1 91 ? -7.273 20.391 12.414 1 54.62 91 GLU A N 1
ATOM 702 C CA . GLU A 1 91 ? -7.457 21.234 13.594 1 54.62 91 GLU A CA 1
ATOM 703 C C . GLU A 1 91 ? -8.719 22.078 13.477 1 54.62 91 GLU A C 1
ATOM 705 O O . GLU A 1 91 ? -9.438 22.266 14.461 1 54.62 91 GLU A O 1
ATOM 710 N N . ALA A 1 92 ? -9.047 22.375 12.32 1 47.53 92 ALA A N 1
ATOM 711 C CA . ALA A 1 92 ? -10.305 23.094 12.164 1 47.53 92 ALA A CA 1
ATOM 712 C C . ALA A 1 92 ? -11.492 22.156 12.25 1 47.53 92 ALA A C 1
ATOM 714 O O . ALA A 1 92 ? -12.531 22.5 12.82 1 47.53 92 ALA A O 1
ATOM 715 N N . ALA A 1 93 ? -11.414 20.938 11.68 1 48.97 93 ALA A N 1
ATOM 716 C CA . ALA A 1 93 ? -12.531 20 11.727 1 48.97 93 ALA A CA 1
ATOM 717 C C . ALA A 1 93 ? -12.648 19.359 13.109 1 48.97 93 ALA A C 1
ATOM 719 O O . ALA A 1 93 ? -13.758 19.125 13.602 1 48.97 93 ALA A O 1
ATOM 720 N N . LEU A 1 94 ? -11.617 18.891 13.805 1 46.03 94 LEU A N 1
ATOM 721 C CA . LEU A 1 94 ? -11.703 18.391 15.172 1 46.03 94 LEU A CA 1
ATOM 722 C C . LEU A 1 94 ? -12.211 19.469 16.125 1 46.03 94 LEU A C 1
ATOM 724 O O .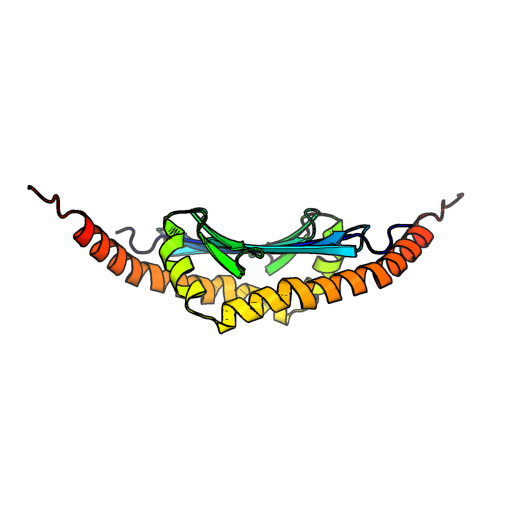 LEU A 1 94 ? -12.945 19.188 17.062 1 46.03 94 LEU A O 1
ATOM 728 N N . GLN A 1 95 ? -11.828 20.641 15.93 1 44.62 95 GLN A N 1
ATOM 729 C CA . GLN A 1 95 ? -12.391 21.703 16.766 1 44.62 95 GLN A CA 1
ATOM 730 C C . GLN A 1 95 ? -13.883 21.891 16.469 1 44.62 95 GLN A C 1
ATOM 732 O O . GLN A 1 95 ? -14.656 22.203 17.375 1 44.62 95 GLN A O 1
ATOM 737 N N . SER A 1 96 ? -14.281 21.609 15.273 1 40.91 96 SER A N 1
ATOM 738 C CA . SER A 1 96 ? -15.703 21.75 15 1 40.91 96 SER A CA 1
ATOM 739 C C . SER A 1 96 ? -16.484 20.516 15.445 1 40.91 96 SER A C 1
ATOM 741 O O . SER A 1 96 ? -17.625 20.625 15.898 1 40.91 96 SER A O 1
ATOM 743 N N . SER A 1 97 ? -15.977 19.328 15.203 1 41.91 97 SER A N 1
ATOM 744 C CA . SER A 1 97 ? -16.688 18.125 15.633 1 41.91 97 SER A CA 1
ATOM 745 C C . SER A 1 97 ? -16.656 17.984 17.156 1 41.91 97 SER A C 1
ATOM 747 O O . SER A 1 97 ? -17.562 17.406 17.75 1 41.91 97 SER A O 1
ATOM 749 N N . GLU A 1 98 ? -15.586 18.281 17.781 1 38.56 98 GLU A N 1
ATOM 750 C CA . GLU A 1 98 ? -15.602 18.297 19.25 1 38.56 98 GLU A CA 1
ATOM 751 C C . GLU A 1 98 ? -16.641 19.281 19.781 1 38.56 98 GLU A C 1
ATOM 753 O O . GLU A 1 98 ? -17.125 19.125 20.891 1 38.56 98 GLU A O 1
ATOM 758 N N . SER A 1 99 ? -16.922 20.328 19.031 1 37.47 99 SER A N 1
ATOM 759 C CA . SER A 1 99 ? -17.953 21.266 19.484 1 37.47 99 SER A CA 1
ATOM 760 C C . SER A 1 99 ? -19.344 20.656 19.344 1 37.47 99 SER A C 1
ATOM 762 O O . SER A 1 99 ? -20.297 21.109 19.969 1 37.47 99 SER A O 1
ATOM 764 N N . ARG A 1 100 ? -19.484 19.672 18.391 1 37.78 100 ARG A N 1
ATOM 765 C CA . ARG A 1 100 ? -20.812 19.125 18.203 1 37.78 100 ARG A CA 1
ATOM 766 C C . ARG A 1 100 ? -21.109 18.047 19.234 1 37.78 100 ARG A C 1
ATOM 768 O O . ARG A 1 100 ? -22.281 17.828 19.594 1 37.78 100 ARG A O 1
ATOM 775 N N . CYS A 1 101 ? -20.172 17.312 19.672 1 33.5 101 CYS A N 1
ATOM 776 C CA . CYS A 1 101 ? -20.531 16.141 20.453 1 33.5 101 CYS A CA 1
ATOM 777 C C . CYS A 1 101 ? -20.844 16.516 21.891 1 33.5 10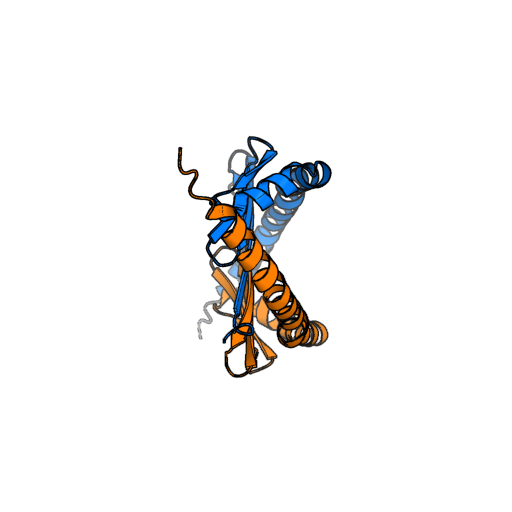1 CYS A C 1
ATOM 779 O O . CYS A 1 101 ? -21.188 15.664 22.719 1 33.5 101 CYS A O 1
ATOM 781 N N . HIS A 1 102 ? -20.391 17.672 22.297 1 33.12 102 HIS A N 1
ATOM 782 C CA . HIS A 1 102 ? -20.609 17.922 23.719 1 33.12 102 HIS A CA 1
ATOM 783 C C . HIS A 1 102 ? -22.047 18.312 24 1 33.12 102 HIS A C 1
ATOM 785 O O . HIS A 1 102 ? -22.359 18.766 25.109 1 33.12 102 HIS A O 1
ATOM 791 N N . ARG A 1 103 ? -22.922 18.234 23 1 31.5 103 ARG A N 1
ATOM 792 C CA . ARG A 1 103 ? -24.156 18.734 23.594 1 31.5 103 ARG A CA 1
ATOM 793 C C . ARG A 1 103 ? -24.734 17.703 24.562 1 31.5 103 ARG A C 1
ATOM 795 O O . ARG A 1 103 ? -25.047 16.578 24.172 1 31.5 103 ARG A O 1
ATOM 802 N N . PRO A 1 104 ? -24.266 17.656 25.875 1 33.81 104 PRO A N 1
ATOM 803 C CA . PRO A 1 104 ? -25 16.922 26.922 1 33.81 104 PRO A CA 1
ATOM 804 C C . PRO A 1 104 ? -26.516 17.109 26.812 1 33.81 104 PRO A C 1
ATOM 806 O O . PRO A 1 104 ? -26.984 18.234 26.625 1 33.81 104 PRO A O 1
ATOM 809 N N . GLY A 1 105 ? -27.219 16.344 25.953 1 29.03 105 GLY A N 1
ATOM 810 C CA . GLY A 1 105 ? -28.656 16.453 26.156 1 29.03 105 GLY A CA 1
ATOM 811 C C . GLY A 1 105 ? -29.062 16.359 27.625 1 29.03 105 GLY A C 1
ATOM 812 O O . GLY A 1 105 ? -28.688 15.406 28.312 1 29.03 105 GLY A O 1
ATOM 813 N N . GLN A 1 106 ? -29.094 17.359 28.453 1 28.58 106 GLN A N 1
ATOM 814 C CA . GLN A 1 106 ? -29.859 17.594 29.672 1 28.58 106 GLN A CA 1
ATOM 815 C C . GLN A 1 106 ? -31.328 17.234 29.484 1 28.58 106 GLN A C 1
ATOM 817 O O . GLN A 1 106 ? -32.125 17.328 30.422 1 28.58 106 GLN A O 1
ATOM 822 N N . HIS A 1 107 ? -31.844 16.141 28.641 1 24.31 107 HIS A N 1
ATOM 823 C CA . HIS A 1 107 ? -33.156 15.773 29.188 1 24.31 107 HIS A CA 1
ATOM 824 C C . HIS A 1 107 ? -33 14.945 30.453 1 24.31 107 HIS A C 1
ATOM 826 O O . HIS A 1 107 ? -32.031 14.227 30.625 1 24.31 107 HIS A O 1
ATOM 832 N N . MET B 1 1 ? -0.145 26.312 20.641 1 41.09 1 MET B N 1
ATOM 833 C CA . MET B 1 1 ? 1.124 26.281 19.922 1 41.09 1 MET B CA 1
ATOM 834 C C . MET B 1 1 ? 1.127 25.188 18.859 1 41.09 1 MET B C 1
ATOM 836 O O . MET B 1 1 ? 1.963 25.188 17.953 1 41.09 1 MET B O 1
ATOM 840 N N . GLY B 1 2 ? 0.756 23.766 19.219 1 49.03 2 GLY B N 1
ATOM 841 C CA . GLY B 1 2 ? 1.172 22.453 18.734 1 49.03 2 GLY B CA 1
ATOM 842 C C . GLY B 1 2 ? 0.599 22.125 17.359 1 49.03 2 GLY B C 1
ATOM 843 O O . GLY B 1 2 ? 0.437 20.953 17.016 1 49.03 2 GLY B O 1
ATOM 844 N N . ALA B 1 3 ? -0.02 23.047 16.641 1 61.31 3 ALA B N 1
ATOM 845 C CA . ALA B 1 3 ? -0.857 23.047 15.453 1 61.31 3 ALA B CA 1
ATOM 846 C C . ALA B 1 3 ? -0.069 22.594 14.227 1 61.31 3 ALA B C 1
ATOM 848 O O . ALA B 1 3 ? -0.654 22.234 13.203 1 61.31 3 ALA B O 1
ATOM 849 N N . GLY B 1 4 ? 1.14 22.328 14.398 1 77 4 GLY B N 1
ATOM 850 C CA . GLY B 1 4 ? 2.006 22.062 13.258 1 77 4 GLY B CA 1
ATOM 851 C C . GLY B 1 4 ? 2.658 20.688 13.305 1 77 4 GLY B C 1
ATOM 852 O O . GLY B 1 4 ? 3.365 20.312 12.375 1 77 4 GLY B O 1
ATOM 853 N N . VAL B 1 5 ? 2.275 20.078 14.586 1 87.94 5 VAL B N 1
ATOM 854 C CA . VAL B 1 5 ? 2.918 18.781 14.758 1 87.94 5 VAL B CA 1
ATOM 855 C C . VAL B 1 5 ? 1.94 17.656 14.391 1 87.94 5 VAL B C 1
ATOM 857 O O . VAL B 1 5 ? 0.752 17.734 14.711 1 87.94 5 VAL B O 1
ATOM 860 N N . GLY B 1 6 ? 2.41 16.734 13.75 1 93.06 6 GLY B N 1
ATOM 861 C CA . GLY B 1 6 ? 1.555 15.602 13.43 1 93.06 6 GLY B CA 1
ATOM 862 C C . GLY B 1 6 ? 2.234 14.57 12.547 1 93.06 6 GLY B C 1
ATOM 863 O O . GLY B 1 6 ? 3.391 14.75 12.156 1 93.06 6 GLY B O 1
ATOM 864 N N . SER B 1 7 ? 1.646 13.445 12.492 1 94.25 7 SER B N 1
ATOM 865 C CA . SER B 1 7 ? 2.115 12.352 11.641 1 94.25 7 SER B CA 1
ATOM 866 C C . SER B 1 7 ? 0.946 11.562 11.07 1 94.25 7 SER B C 1
ATOM 868 O O . SER B 1 7 ? -0.173 11.633 11.578 1 94.25 7 SER B O 1
ATOM 870 N N . HIS B 1 8 ? 1.163 10.922 10.086 1 92.75 8 HIS B N 1
ATOM 871 C CA . HIS B 1 8 ? 0.198 9.961 9.547 1 92.75 8 HIS B CA 1
ATOM 872 C C . HIS B 1 8 ? 0.9 8.758 8.93 1 92.75 8 HIS B C 1
ATOM 874 O O . HIS B 1 8 ? 2.066 8.852 8.539 1 92.75 8 HIS B O 1
ATOM 880 N N . THR B 1 9 ? 0.276 7.68 9.016 1 95.19 9 THR B N 1
ATOM 881 C CA . THR B 1 9 ? 0.729 6.426 8.43 1 95.19 9 THR B CA 1
ATOM 882 C C . THR B 1 9 ? -0.386 5.781 7.609 1 95.19 9 THR B C 1
ATOM 884 O O . THR B 1 9 ? -1.534 5.719 8.055 1 95.19 9 THR B O 1
ATOM 887 N N . LEU B 1 10 ? -0.06 5.473 6.426 1 95.19 10 LEU B N 1
ATOM 888 C CA . LEU B 1 10 ? -0.973 4.719 5.574 1 95.19 10 LEU B CA 1
ATOM 889 C C . LEU B 1 10 ? -0.417 3.332 5.273 1 95.19 10 LEU B C 1
ATOM 891 O O . LEU B 1 10 ? 0.772 3.184 4.984 1 95.19 10 LEU B O 1
ATOM 895 N N . GLN B 1 11 ? -1.265 2.365 5.43 1 95.69 11 GLN B N 1
ATOM 896 C CA . GLN B 1 11 ? -0.92 0.982 5.117 1 95.69 11 GLN B CA 1
ATOM 897 C C . GLN B 1 11 ? -1.917 0.376 4.133 1 95.69 11 GLN B C 1
ATOM 899 O O . GLN B 1 11 ? -3.131 0.519 4.305 1 95.69 11 GLN B O 1
ATOM 904 N N . PHE B 1 12 ? -1.438 -0.201 3.1 1 95.69 12 PHE B N 1
ATOM 905 C CA . PHE B 1 12 ? -2.234 -0.957 2.141 1 95.69 12 PHE B CA 1
ATOM 906 C C . PHE B 1 12 ? -1.721 -2.387 2.016 1 95.69 12 PHE B C 1
ATOM 908 O O . PHE B 1 12 ? -0.515 -2.607 1.888 1 95.69 12 PHE B O 1
ATOM 915 N N . MET B 1 13 ? -2.617 -3.338 2.189 1 95.75 13 MET B N 1
ATOM 916 C CA . MET B 1 13 ? -2.248 -4.742 2.059 1 95.75 13 MET B CA 1
ATOM 917 C C . MET B 1 13 ? -3.248 -5.488 1.184 1 95.75 13 MET B C 1
ATOM 919 O O . MET B 1 13 ? -4.457 -5.258 1.278 1 95.75 13 MET B O 1
ATOM 923 N N . TYR B 1 14 ? -2.766 -6.32 0.325 1 97.06 14 TYR B N 1
ATOM 924 C CA . TYR B 1 14 ? -3.65 -7.23 -0.397 1 97.06 14 TYR B CA 1
ATOM 925 C C . TYR B 1 14 ? -2.932 -8.523 -0.75 1 97.06 14 TYR B C 1
ATOM 927 O O . TYR B 1 14 ? -1.702 -8.594 -0.695 1 97.06 14 TYR B O 1
ATOM 935 N N . GLY B 1 15 ? -3.74 -9.492 -1.046 1 96.75 15 GLY B N 1
ATOM 936 C CA . GLY B 1 15 ? -3.223 -10.789 -1.439 1 96.75 15 GLY B CA 1
ATOM 937 C C . GLY B 1 15 ? -4.285 -11.703 -2.021 1 96.75 15 GLY B C 1
ATOM 938 O O . GLY B 1 15 ? -5.48 -11.445 -1.879 1 96.75 15 GLY B O 1
ATOM 939 N N . CYS B 1 16 ? -3.783 -12.648 -2.742 1 97.5 16 CYS B N 1
ATOM 940 C CA . CYS B 1 16 ? -4.664 -13.68 -3.279 1 97.5 16 CYS B CA 1
ATOM 941 C C . CYS B 1 16 ? -4.035 -15.062 -3.152 1 97.5 16 CYS B C 1
ATOM 943 O O . CYS B 1 16 ? -2.848 -15.18 -2.842 1 97.5 16 CYS B O 1
ATOM 945 N N . GLU B 1 17 ? -4.93 -16.062 -3.279 1 96.5 17 GLU B N 1
ATOM 946 C CA . GLU B 1 17 ? -4.445 -17.438 -3.102 1 96.5 17 GLU B CA 1
ATOM 947 C C . GLU B 1 17 ? -5.188 -18.406 -4.012 1 96.5 17 GLU B C 1
ATOM 949 O O . GLU B 1 17 ? -6.328 -18.156 -4.402 1 96.5 17 GLU B O 1
ATOM 954 N N . VAL B 1 18 ? -4.457 -19.391 -4.41 1 95.25 18 VAL B N 1
ATOM 955 C CA . VAL B 1 18 ? -5.012 -20.516 -5.145 1 95.25 18 VAL B CA 1
ATOM 956 C C . VAL B 1 18 ? -4.773 -21.812 -4.359 1 95.25 18 VAL B C 1
ATOM 958 O O . VAL B 1 18 ? -3.643 -22.109 -3.969 1 95.25 18 VAL B O 1
ATOM 961 N N . GLY B 1 19 ? -5.941 -22.469 -4.156 1 94.12 19 GLY B N 1
ATOM 962 C CA . GLY B 1 19 ? -5.863 -23.703 -3.396 1 94.12 19 GLY B CA 1
ATOM 963 C C . GLY B 1 19 ? -5.625 -24.922 -4.27 1 94.12 19 GLY B C 1
ATOM 964 O O . GLY B 1 19 ? -5.688 -24.844 -5.496 1 94.12 19 GLY B O 1
ATOM 965 N N . GLU B 1 20 ? -5.398 -26.062 -3.568 1 91.75 20 GLU B N 1
ATOM 966 C CA . GLU B 1 20 ? -5.141 -27.328 -4.25 1 91.75 20 GLU B CA 1
ATOM 967 C C . GLU B 1 20 ? -6.324 -27.75 -5.117 1 91.75 20 GLU B C 1
ATOM 969 O O . GLU B 1 20 ? -6.145 -28.312 -6.203 1 91.75 20 GLU B O 1
ATOM 974 N N . ASP B 1 21 ? -7.41 -27.406 -4.605 1 92.81 21 ASP B N 1
ATOM 975 C CA . ASP B 1 21 ? -8.617 -27.797 -5.328 1 92.81 21 ASP B CA 1
ATOM 976 C C . ASP B 1 21 ? -9.008 -26.75 -6.359 1 92.81 21 ASP B C 1
ATOM 978 O O . ASP B 1 21 ? -10.086 -26.828 -6.961 1 92.81 21 ASP B O 1
ATOM 982 N N . GLY B 1 22 ? -8.234 -25.797 -6.539 1 90.75 22 GLY B N 1
ATOM 983 C CA . GLY B 1 22 ? -8.508 -24.75 -7.512 1 90.75 22 GLY B CA 1
ATOM 984 C C . GLY B 1 22 ? -9.305 -23.594 -6.941 1 90.75 22 GLY B C 1
ATOM 985 O O . GLY B 1 22 ? -9.609 -22.641 -7.652 1 90.75 22 GLY B O 1
ATOM 986 N N . SER B 1 23 ? -9.625 -23.688 -5.652 1 95.06 23 SER B N 1
ATOM 987 C CA . SER B 1 23 ? -10.32 -22.578 -5.004 1 95.06 23 SER B CA 1
ATOM 988 C C . SER B 1 23 ? -9.445 -21.328 -4.945 1 95.06 23 SER B C 1
ATOM 990 O O . SER B 1 23 ? -8.219 -21.422 -4.949 1 95.06 23 SER B O 1
ATOM 992 N N . THR B 1 24 ? -10.18 -20.219 -5.047 1 96.38 24 THR B N 1
ATOM 993 C CA . THR B 1 24 ? -9.438 -18.969 -5.008 1 96.38 24 THR B CA 1
ATOM 994 C C . THR B 1 24 ? -9.922 -18.094 -3.855 1 96.38 24 THR B C 1
ATOM 996 O O . THR B 1 24 ? -11.023 -18.281 -3.34 1 96.38 24 THR B O 1
ATOM 999 N N . GLY B 1 25 ? -9.039 -17.266 -3.34 1 97.19 25 GLY B N 1
ATOM 1000 C CA . GLY B 1 25 ? -9.336 -16.266 -2.328 1 97.19 25 GLY B CA 1
ATOM 1001 C C . GLY B 1 25 ? -8.477 -15.023 -2.457 1 97.19 25 GLY B C 1
ATOM 1002 O O . GLY B 1 25 ? -7.504 -15.008 -3.219 1 97.19 25 GLY B O 1
ATOM 1003 N N . GLY B 1 26 ? -8.906 -14.055 -1.702 1 97.12 26 GLY B N 1
ATOM 1004 C CA . GLY B 1 26 ? -8.148 -12.812 -1.69 1 97.12 26 GLY B CA 1
ATOM 1005 C C . GLY B 1 26 ? -8.57 -11.867 -0.578 1 97.12 26 GLY B C 1
ATOM 1006 O O . GLY B 1 26 ? -9.586 -12.094 0.083 1 97.12 26 GLY B O 1
ATOM 1007 N N . PHE B 1 27 ? -7.727 -11.008 -0.357 1 97.62 27 PHE B N 1
ATOM 1008 C CA . PHE B 1 27 ? -8.055 -9.977 0.625 1 97.62 27 PHE B CA 1
ATOM 1009 C C . PHE B 1 27 ? -7.445 -8.641 0.235 1 97.62 27 PHE B C 1
ATOM 1011 O O . PHE B 1 27 ? -6.492 -8.594 -0.548 1 97.62 27 PHE B O 1
ATOM 1018 N N . MET B 1 28 ? -8.078 -7.602 0.659 1 97.44 28 MET B N 1
ATOM 1019 C CA . MET B 1 28 ? -7.59 -6.234 0.517 1 97.44 28 MET B CA 1
ATOM 1020 C C . MET B 1 28 ? -7.965 -5.391 1.733 1 97.44 28 MET B C 1
ATOM 1022 O O . MET B 1 28 ? -9.109 -5.418 2.182 1 97.44 28 MET B O 1
ATOM 1026 N N . GLN B 1 29 ? -6.898 -4.707 2.293 1 96.62 29 GLN B N 1
ATOM 1027 C CA . GLN B 1 29 ? -7.199 -3.879 3.455 1 96.62 29 GLN B CA 1
ATOM 1028 C C . GLN B 1 29 ? -6.332 -2.621 3.473 1 96.62 29 GLN B C 1
ATOM 1030 O O . GLN B 1 29 ? -5.25 -2.6 2.885 1 96.62 29 GLN B O 1
ATOM 1035 N N . VAL B 1 30 ? -6.945 -1.652 4.07 1 95.06 30 VAL B N 1
ATOM 1036 C CA . VAL B 1 30 ? -6.297 -0.353 4.207 1 95.06 30 VAL B CA 1
ATOM 1037 C C . VAL B 1 30 ? -6.277 0.059 5.68 1 95.06 30 VAL B C 1
ATOM 1039 O O . VAL B 1 30 ? -7.262 -0.129 6.395 1 95.06 30 VAL B O 1
ATOM 1042 N N . GLY B 1 31 ? -5.133 0.547 6.09 1 93.94 31 GLY B N 1
ATOM 1043 C CA . GLY B 1 31 ? -4.988 1.079 7.438 1 93.94 31 GLY B CA 1
ATOM 1044 C C . GLY B 1 31 ? -4.488 2.512 7.461 1 93.94 31 GLY B C 1
ATOM 1045 O O . GLY B 1 31 ? -3.631 2.889 6.66 1 93.94 31 GLY B O 1
ATOM 1046 N N . TYR B 1 32 ? -5.125 3.273 8.461 1 89.25 32 TYR B N 1
ATOM 1047 C CA . TYR B 1 32 ? -4.719 4.66 8.664 1 89.25 32 TYR B CA 1
ATOM 1048 C C . TYR B 1 32 ? -4.352 4.918 10.117 1 89.25 32 TYR B C 1
ATOM 1050 O O . TYR B 1 32 ? -5.125 4.609 11.023 1 89.25 32 TYR B O 1
ATOM 1058 N N . ASP B 1 33 ? -3.195 5.488 10.32 1 87.38 33 ASP B N 1
ATOM 1059 C CA . ASP B 1 33 ? -2.736 5.957 11.625 1 87.38 33 ASP B CA 1
ATOM 1060 C C . ASP B 1 33 ? -3.01 4.918 12.711 1 87.38 33 ASP B C 1
ATOM 1062 O O . ASP B 1 33 ? -3.395 5.266 13.828 1 87.38 33 ASP B O 1
ATOM 1066 N N . GLY B 1 34 ? -2.949 3.66 12.391 1 74 34 GLY B N 1
ATOM 1067 C CA . GLY B 1 34 ? -3.092 2.6 13.375 1 74 34 GLY B CA 1
ATOM 1068 C C . GLY B 1 34 ? -4.527 2.375 13.812 1 74 34 GLY B C 1
ATOM 1069 O O . GLY B 1 34 ? -4.812 1.463 14.586 1 74 34 GLY B O 1
ATOM 1070 N N . GLY B 1 35 ? -5.496 3.176 13.516 1 73.12 35 GLY B N 1
ATOM 1071 C CA . GLY B 1 35 ? -6.871 3.072 13.977 1 73.12 35 GLY B CA 1
ATOM 1072 C C . GLY B 1 35 ? -7.875 3.023 12.836 1 73.12 35 GLY B C 1
ATOM 1073 O O . GLY B 1 35 ? -9.055 2.754 13.062 1 73.12 35 GLY B O 1
ATOM 1074 N N . GLY B 1 36 ? -7.551 3.271 11.773 1 79.19 36 GLY B N 1
ATOM 1075 C CA . GLY B 1 36 ? -8.445 3.346 10.625 1 79.19 36 GLY B CA 1
ATOM 1076 C C . GLY B 1 36 ? -8.367 2.131 9.727 1 79.19 36 GLY B C 1
ATOM 1077 O O . GLY B 1 36 ? -8.133 2.262 8.523 1 79.19 36 GLY B O 1
ATOM 1078 N N . PHE B 1 37 ? -8.742 0.992 10.406 1 91.12 37 PHE B N 1
ATOM 1079 C CA . PHE B 1 37 ? -8.625 -0.235 9.625 1 91.12 37 PHE B CA 1
ATOM 1080 C C . PHE B 1 37 ? -9.906 -0.513 8.852 1 91.12 37 PHE B C 1
ATOM 1082 O O . PHE B 1 37 ? -11 -0.511 9.43 1 91.12 37 PHE B O 1
ATOM 1089 N N . ILE B 1 38 ? -9.781 -0.671 7.465 1 95.5 38 ILE B N 1
ATOM 1090 C CA . ILE B 1 38 ? -10.898 -1.023 6.586 1 95.5 38 ILE B CA 1
ATOM 1091 C C . ILE B 1 38 ? -10.477 -2.164 5.66 1 95.5 38 ILE B C 1
ATOM 1093 O O . ILE B 1 38 ? -9.352 -2.186 5.156 1 95.5 38 ILE B O 1
ATOM 1097 N N . SER B 1 39 ? -11.422 -3.143 5.535 1 97.19 39 SER B N 1
ATOM 1098 C CA . SER B 1 39 ? -11.102 -4.293 4.695 1 97.19 39 SER B CA 1
ATOM 1099 C C . SER B 1 39 ? -12.258 -4.629 3.756 1 97.19 39 SER B C 1
ATOM 1101 O O . SER B 1 39 ? -13.406 -4.289 4.031 1 97.19 39 SER B O 1
ATOM 1103 N N . TYR B 1 40 ? -11.883 -5.215 2.596 1 98 40 TYR B N 1
ATOM 1104 C CA . TYR B 1 40 ? -12.891 -5.637 1.63 1 98 40 TYR B CA 1
ATOM 1105 C C . TYR B 1 40 ? -13.367 -7.051 1.924 1 98 40 TYR B C 1
ATOM 1107 O O . TYR B 1 40 ? -12.562 -7.977 2.043 1 98 40 TYR B O 1
ATOM 1115 N N . ASP B 1 41 ? -14.672 -7.125 2.057 1 97.62 41 ASP B N 1
ATOM 1116 C CA . ASP B 1 41 ? -15.281 -8.43 2.273 1 97.62 41 ASP B CA 1
ATOM 1117 C C . ASP B 1 41 ? -15.773 -9.031 0.959 1 97.62 41 ASP B C 1
ATOM 1119 O O . ASP B 1 41 ? -16.734 -8.547 0.367 1 97.62 41 ASP B O 1
ATOM 1123 N N . LEU B 1 42 ? -15.195 -10.086 0.555 1 96 42 LEU B N 1
ATOM 1124 C CA . LEU B 1 42 ? -15.539 -10.711 -0.718 1 96 42 LEU B CA 1
ATOM 1125 C C . LEU B 1 42 ? -16.922 -11.367 -0.646 1 96 42 LEU B C 1
ATOM 1127 O O . LEU B 1 42 ? -17.578 -11.539 -1.67 1 96 42 LEU B O 1
ATOM 1131 N N . GLY B 1 43 ? -17.297 -11.766 0.515 1 94.5 43 GLY B N 1
ATOM 1132 C CA . GLY B 1 43 ? -18.594 -12.383 0.686 1 94.5 43 GLY B CA 1
ATOM 1133 C C . GLY B 1 43 ? -19.75 -11.438 0.407 1 94.5 43 GLY B C 1
ATOM 1134 O O . GLY B 1 43 ? -20.672 -11.781 -0.329 1 94.5 43 GLY B O 1
ATOM 1135 N N . THR B 1 44 ? -19.641 -10.25 0.868 1 94.81 44 THR B N 1
ATOM 1136 C CA . THR B 1 44 ? -20.703 -9.266 0.704 1 94.81 44 THR B CA 1
ATOM 1137 C C . THR B 1 44 ? -20.344 -8.258 -0.387 1 94.81 44 THR B C 1
ATOM 1139 O O . THR B 1 44 ? -21.172 -7.441 -0.781 1 94.81 44 THR B O 1
ATOM 1142 N N . CYS B 1 45 ? -19.141 -8.328 -0.854 1 94.94 45 CYS B N 1
ATOM 1143 C CA . CYS B 1 45 ? -18.625 -7.438 -1.886 1 94.94 45 CYS B CA 1
ATOM 1144 C C . CYS B 1 45 ? -18.719 -5.98 -1.443 1 94.94 45 CYS B C 1
ATOM 1146 O O . CYS B 1 45 ? -19.172 -5.125 -2.209 1 94.94 45 CYS B O 1
ATOM 1148 N N . THR B 1 46 ? -18.406 -5.77 -0.214 1 97.12 46 THR B N 1
ATOM 1149 C CA . THR B 1 46 ? -18.391 -4.426 0.351 1 97.12 46 THR B CA 1
ATOM 1150 C C . THR B 1 46 ? -17.172 -4.223 1.229 1 97.12 46 THR B C 1
ATOM 1152 O O . THR B 1 46 ? -16.5 -5.188 1.613 1 97.12 46 THR B O 1
ATOM 1155 N N . TRP B 1 47 ? -16.938 -2.93 1.467 1 97.12 47 TRP B N 1
ATOM 1156 C CA . TRP B 1 47 ? -15.906 -2.607 2.449 1 97.12 47 TRP B CA 1
ATOM 1157 C C . TRP B 1 47 ? -16.469 -2.625 3.863 1 97.12 47 TRP B C 1
ATOM 1159 O O . TRP B 1 47 ? -17.594 -2.174 4.09 1 97.12 47 TRP B O 1
ATOM 1169 N N . VAL B 1 48 ? -15.586 -3.154 4.758 1 97.31 48 VAL B N 1
ATOM 1170 C CA . VAL B 1 48 ? -16 -3.268 6.152 1 97.31 48 VAL B CA 1
ATOM 1171 C C . VAL B 1 48 ? -15.016 -2.51 7.047 1 97.31 48 VAL B C 1
ATOM 1173 O O . VAL B 1 48 ? -13.805 -2.727 6.973 1 97.31 48 VAL B O 1
ATOM 1176 N N . ALA B 1 49 ? -15.641 -1.678 7.918 1 95.38 49 ALA B N 1
ATOM 1177 C CA . ALA B 1 49 ? -14.805 -0.945 8.867 1 95.38 49 ALA B CA 1
ATOM 1178 C C . ALA B 1 49 ? -14.398 -1.832 10.039 1 95.38 49 ALA B C 1
ATOM 1180 O O . ALA B 1 49 ? -15.25 -2.473 10.664 1 95.38 49 ALA B O 1
ATOM 1181 N N . GLY B 1 50 ? -13.102 -1.881 10.344 1 93.56 50 GLY B N 1
ATOM 1182 C CA . GLY B 1 50 ? -12.625 -2.625 11.5 1 93.56 50 GLY B CA 1
ATOM 1183 C C . GLY B 1 50 ? -12.625 -1.803 12.773 1 93.56 50 GLY B C 1
ATOM 1184 O O . GLY B 1 50 ? -12.406 -2.34 13.859 1 93.56 50 GLY B O 1
ATOM 1185 N N . THR B 1 51 ? -12.766 -0.56 12.609 1 91.81 51 THR B N 1
ATOM 1186 C CA . THR B 1 51 ? -12.836 0.357 13.742 1 91.81 51 THR B CA 1
ATOM 1187 C C . THR B 1 51 ? -13.898 1.425 13.516 1 91.81 51 THR B C 1
ATOM 1189 O O . THR B 1 51 ? -14.328 1.643 12.375 1 91.81 51 THR B O 1
ATOM 1192 N N . THR B 1 52 ? -14.312 2.021 14.562 1 89.69 52 THR B N 1
ATOM 1193 C CA . THR B 1 52 ? -15.328 3.066 14.461 1 89.69 52 THR B CA 1
ATOM 1194 C C . THR B 1 52 ? -14.797 4.258 13.664 1 89.69 52 THR B C 1
ATOM 1196 O O . THR B 1 52 ? -15.555 4.91 12.938 1 89.69 52 THR B O 1
ATOM 1199 N N . GLN B 1 53 ? -13.547 4.445 13.789 1 87.75 53 GLN B N 1
ATOM 1200 C CA . GLN B 1 53 ? -12.922 5.59 13.133 1 87.75 53 GLN B CA 1
ATOM 1201 C C . GLN B 1 53 ? -12.984 5.453 11.617 1 87.75 53 GLN B C 1
ATOM 1203 O O . GLN B 1 53 ? -13 6.457 10.898 1 87.75 53 GLN B O 1
ATOM 1208 N N . ALA B 1 54 ? -13.117 4.258 11.188 1 92.81 54 ALA B N 1
ATOM 1209 C CA . ALA B 1 54 ? -13.062 4.016 9.75 1 92.81 54 ALA B CA 1
ATOM 1210 C C . ALA B 1 54 ? -14.469 3.975 9.148 1 92.81 54 ALA B C 1
ATOM 1212 O O . ALA B 1 54 ? -14.633 3.691 7.961 1 92.81 54 ALA B O 1
ATOM 1213 N N . ARG B 1 55 ? -15.492 4.227 9.859 1 92.31 55 ARG B N 1
ATOM 1214 C CA . ARG B 1 55 ? -16.875 4.051 9.438 1 92.31 55 ARG B CA 1
ATOM 1215 C C . ARG B 1 55 ? -17.25 5.051 8.344 1 92.31 55 ARG B C 1
ATOM 1217 O O . ARG B 1 55 ? -17.969 4.715 7.402 1 92.31 55 ARG B O 1
ATOM 1224 N N . VAL B 1 56 ? -16.828 6.25 8.469 1 90.31 56 VAL B N 1
ATOM 1225 C CA . VAL B 1 56 ? -17.141 7.258 7.457 1 90.31 56 VAL B CA 1
ATOM 1226 C C . VAL B 1 56 ? -16.531 6.855 6.117 1 90.31 56 VAL B C 1
ATOM 1228 O O . VAL B 1 56 ? -17.203 6.902 5.082 1 90.31 56 VAL B O 1
ATOM 1231 N N . THR B 1 57 ? -15.266 6.477 6.285 1 89.31 57 THR B N 1
ATOM 1232 C CA . THR B 1 57 ? -14.594 6.031 5.07 1 89.31 57 THR B CA 1
ATOM 1233 C C . THR B 1 57 ? -15.312 4.824 4.469 1 89.31 57 THR B C 1
ATOM 1235 O O . THR B 1 57 ? -15.516 4.762 3.254 1 89.31 57 THR B O 1
ATOM 1238 N N . GLN B 1 58 ? -15.617 3.902 5.289 1 94 58 GLN B N 1
ATOM 1239 C CA . GLN B 1 58 ? -16.344 2.727 4.824 1 94 58 GLN B CA 1
ATOM 1240 C C . GLN B 1 58 ? -17.625 3.123 4.09 1 94 58 GLN B C 1
ATOM 1242 O O . GLN B 1 58 ? -17.938 2.566 3.035 1 94 58 GLN B O 1
ATOM 1247 N N . ARG B 1 59 ? -18.344 4.066 4.602 1 93.94 59 ARG B N 1
ATOM 1248 C CA . ARG B 1 59 ? -19.578 4.504 3.984 1 93.94 59 ARG B CA 1
ATOM 1249 C C . ARG B 1 59 ? -19.328 5.133 2.619 1 93.94 59 ARG B C 1
ATOM 1251 O O . ARG B 1 59 ? -20.016 4.812 1.646 1 93.94 59 ARG B O 1
ATOM 1258 N N . ARG B 1 60 ? -18.406 5.949 2.627 1 93.44 60 ARG B N 1
ATOM 1259 C CA . ARG B 1 60 ? -18.062 6.617 1.376 1 93.44 60 ARG B CA 1
ATOM 1260 C C . ARG B 1 60 ? -17.641 5.609 0.312 1 93.44 60 ARG B C 1
ATOM 1262 O O . ARG B 1 60 ? -18.062 5.703 -0.841 1 93.44 60 ARG B O 1
ATOM 1269 N N . TRP B 1 61 ? -16.828 4.66 0.577 1 95.06 61 TRP B N 1
ATOM 1270 C CA . TRP B 1 61 ? -16.328 3.676 -0.378 1 95.06 61 TRP B CA 1
ATOM 1271 C C . TRP B 1 61 ? -17.438 2.727 -0.809 1 95.06 61 TRP B C 1
ATOM 1273 O O . TRP B 1 61 ? -17.469 2.283 -1.958 1 95.06 61 TRP B O 1
ATOM 1283 N N . ASN B 1 62 ? -18.375 2.451 0.118 1 97.44 62 ASN B N 1
ATOM 1284 C CA . ASN B 1 62 ? -19.469 1.549 -0.22 1 97.44 62 ASN B CA 1
ATOM 1285 C C . ASN B 1 62 ? -20.516 2.236 -1.096 1 97.44 62 ASN B C 1
ATOM 1287 O O . ASN B 1 62 ? -21.328 1.57 -1.74 1 97.44 62 ASN B O 1
ATOM 1291 N N . GLU B 1 63 ? -20.453 3.547 -1.129 1 97.44 63 GLU B N 1
ATOM 1292 C CA . GLU B 1 63 ? -21.344 4.285 -2.021 1 97.44 63 GLU B CA 1
ATOM 1293 C C . GLU B 1 63 ? -20.812 4.301 -3.449 1 97.44 63 GLU B C 1
ATOM 1295 O O . GLU B 1 63 ? -21.547 4.566 -4.395 1 97.44 63 GLU B O 1
ATOM 1300 N N . ASP B 1 64 ? -19.625 4.066 -3.621 1 96.81 64 ASP B N 1
ATOM 1301 C CA . ASP B 1 64 ? -18.984 4.016 -4.934 1 96.81 64 ASP B CA 1
ATOM 1302 C C . ASP B 1 64 ? -19.078 2.611 -5.531 1 96.81 64 ASP B C 1
ATOM 1304 O O . ASP B 1 64 ? -18.172 1.798 -5.348 1 96.81 64 ASP B O 1
ATOM 1308 N N . LYS B 1 65 ? -20.047 2.41 -6.379 1 96.31 65 LYS B N 1
ATOM 1309 C CA . LYS B 1 65 ? -20.312 1.084 -6.93 1 96.31 65 LYS B CA 1
ATOM 1310 C C . LYS B 1 65 ? -19.219 0.66 -7.898 1 96.31 65 LYS B C 1
ATOM 1312 O O . LYS B 1 65 ? -18.938 -0.532 -8.039 1 96.31 65 LYS B O 1
ATOM 1317 N N . ILE B 1 66 ? -18.766 1.542 -8.539 1 96.69 66 ILE B N 1
ATOM 1318 C CA . ILE B 1 66 ? -17.688 1.236 -9.469 1 96.69 66 ILE B CA 1
ATOM 1319 C C . ILE B 1 66 ? -16.469 0.731 -8.695 1 96.69 66 ILE B C 1
ATOM 1321 O O . ILE B 1 66 ? -15.867 -0.273 -9.07 1 96.69 66 ILE B O 1
ATOM 1325 N N . LEU B 1 67 ? -16.156 1.384 -7.668 1 96.56 67 LEU B N 1
ATOM 1326 C CA . LEU B 1 67 ? -15.039 0.962 -6.824 1 96.56 67 LEU B CA 1
ATOM 1327 C C . LEU B 1 67 ? -15.258 -0.455 -6.305 1 96.56 67 LEU B C 1
ATOM 1329 O O . LEU B 1 67 ? -14.328 -1.268 -6.293 1 96.56 67 LEU B O 1
ATOM 1333 N N . LEU B 1 68 ? -16.438 -0.716 -5.836 1 97.44 68 LEU B N 1
ATOM 1334 C CA . LEU B 1 68 ? -16.766 -2.041 -5.316 1 97.44 68 LEU B CA 1
ATOM 1335 C C . LEU B 1 68 ? -16.547 -3.109 -6.387 1 97.44 68 LEU B C 1
ATOM 1337 O O . LEU B 1 68 ? -15.906 -4.133 -6.125 1 97.44 68 LEU B O 1
ATOM 1341 N N . ARG B 1 69 ? -16.938 -2.848 -7.574 1 96.31 69 ARG B N 1
ATOM 1342 C CA . ARG B 1 69 ? -16.844 -3.812 -8.664 1 96.31 69 ARG B CA 1
ATOM 1343 C C . ARG B 1 69 ? -15.391 -4.012 -9.094 1 96.31 69 ARG B C 1
ATOM 1345 O O . ARG B 1 69 ? -14.953 -5.141 -9.32 1 96.31 69 ARG B O 1
ATOM 1352 N N . LEU B 1 70 ? -14.805 -2.961 -9.203 1 97 70 LEU B N 1
ATOM 1353 C CA . LEU B 1 70 ? -13.414 -3.039 -9.633 1 97 70 LEU B CA 1
ATOM 1354 C C . LEU B 1 70 ? -12.578 -3.793 -8.609 1 97 70 LEU B C 1
ATOM 1356 O O . LEU B 1 70 ? -11.688 -4.566 -8.977 1 97 70 LEU B O 1
ATOM 1360 N N . THR B 1 71 ? -12.852 -3.502 -7.336 1 97.38 71 THR B N 1
ATOM 1361 C CA . THR B 1 71 ? -12.117 -4.199 -6.285 1 97.38 71 THR B CA 1
ATOM 1362 C C . THR B 1 71 ? -12.375 -5.703 -6.352 1 97.38 71 THR B C 1
ATOM 1364 O O . THR B 1 71 ? -11.438 -6.5 -6.289 1 97.38 71 THR B O 1
ATOM 1367 N N . ARG B 1 72 ? -13.531 -6.07 -6.527 1 97.12 72 ARG B N 1
ATOM 1368 C CA . ARG B 1 72 ? -13.875 -7.484 -6.645 1 97.12 72 ARG B CA 1
ATOM 1369 C C . ARG B 1 72 ? -13.195 -8.109 -7.855 1 97.12 72 ARG B C 1
ATOM 1371 O O . ARG B 1 72 ? -12.586 -9.18 -7.75 1 97.12 72 ARG B O 1
ATOM 1378 N N . SER B 1 73 ? -13.32 -7.449 -8.977 1 97.44 73 SER B N 1
ATOM 1379 C CA . SER B 1 73 ? -12.719 -7.973 -10.195 1 97.44 73 SER B CA 1
ATOM 1380 C C . SER B 1 73 ? -11.211 -8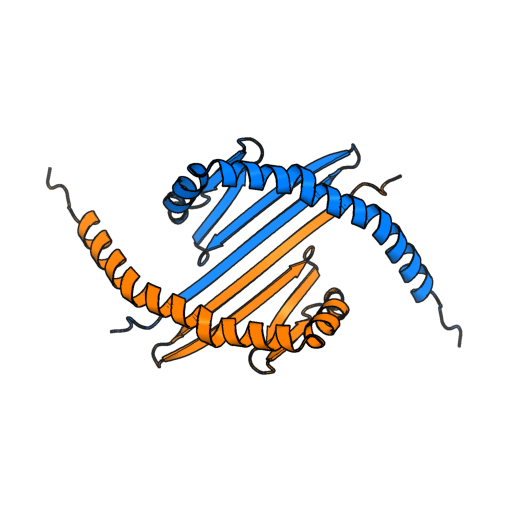.125 -10.055 1 97.44 73 SER B C 1
ATOM 1382 O O . SER B 1 73 ? -10.633 -9.117 -10.516 1 97.44 73 SER B O 1
ATOM 1384 N N . TYR B 1 74 ? -10.727 -7.23 -9.469 1 97.88 74 TYR B N 1
ATOM 1385 C CA . TYR B 1 74 ? -9.281 -7.301 -9.281 1 97.88 74 TYR B CA 1
ATOM 1386 C C . TYR B 1 74 ? -8.898 -8.516 -8.438 1 97.88 74 TYR B C 1
ATOM 1388 O O . TYR B 1 74 ? -8.039 -9.297 -8.828 1 97.88 74 TYR B O 1
ATOM 1396 N N . LEU B 1 75 ? -9.5 -8.656 -7.25 1 97.44 75 LEU B N 1
ATOM 1397 C CA . LEU B 1 75 ? -9.133 -9.711 -6.312 1 97.44 75 LEU B CA 1
ATOM 1398 C C . LEU B 1 75 ? -9.484 -11.086 -6.871 1 97.44 75 LEU B C 1
ATOM 1400 O O . LEU B 1 75 ? -8.742 -12.047 -6.676 1 97.44 75 LEU B O 1
ATOM 1404 N N . GLU B 1 76 ? -10.547 -11.148 -7.68 1 96.75 76 GLU B N 1
ATOM 1405 C CA . GLU B 1 76 ? -11.023 -12.461 -8.109 1 96.75 76 GLU B CA 1
ATOM 1406 C C . GLU B 1 76 ? -10.461 -12.836 -9.477 1 96.75 76 GLU B C 1
ATOM 1408 O O . GLU B 1 76 ? -10.453 -14.008 -9.852 1 96.75 76 GLU B O 1
ATOM 1413 N N . GLU B 1 77 ? -10.016 -11.875 -10.203 1 97.06 77 GLU B N 1
ATOM 1414 C CA . GLU B 1 77 ? -9.578 -12.18 -11.562 1 97.06 77 GLU B CA 1
ATOM 1415 C C . GLU B 1 77 ? -8.125 -11.773 -11.781 1 97.06 77 GLU B C 1
ATOM 1417 O O . GLU B 1 77 ? -7.262 -12.633 -11.977 1 97.06 77 GLU B O 1
ATOM 1422 N N . THR B 1 78 ? -7.914 -10.5 -11.672 1 96.62 78 THR B N 1
ATOM 1423 C CA . THR B 1 78 ? -6.598 -9.984 -12.031 1 96.62 78 THR B CA 1
ATOM 1424 C C . THR B 1 78 ? -5.523 -10.547 -11.102 1 96.62 78 THR B C 1
ATOM 1426 O O . THR B 1 78 ? -4.52 -11.094 -11.562 1 96.62 78 THR B O 1
ATOM 1429 N N . CYS B 1 79 ? -5.793 -10.469 -9.805 1 96.81 79 CYS B N 1
ATOM 1430 C CA . CYS B 1 79 ? -4.832 -10.945 -8.82 1 96.81 79 CYS B CA 1
ATOM 1431 C C . CYS B 1 79 ? -4.574 -12.438 -8.992 1 96.81 79 CYS B C 1
ATOM 1433 O O . CYS B 1 79 ? -3.422 -12.875 -8.977 1 96.81 79 CYS B O 1
ATOM 1435 N N . ILE B 1 80 ? -5.562 -13.133 -9.227 1 96 80 ILE B N 1
ATOM 1436 C CA . ILE B 1 80 ? -5.473 -14.578 -9.383 1 96 80 ILE B CA 1
ATOM 1437 C C . ILE B 1 80 ? -4.727 -14.914 -10.672 1 96 80 ILE B C 1
ATOM 1439 O O . ILE B 1 80 ? -3.889 -15.82 -10.695 1 96 80 ILE B O 1
ATOM 1443 N N . GLY B 1 81 ? -5.043 -14.18 -11.711 1 94.31 81 GLY B N 1
ATOM 1444 C CA . GLY B 1 81 ? -4.375 -14.422 -12.977 1 94.31 81 GLY B CA 1
ATOM 1445 C C . GLY B 1 81 ? -2.871 -14.227 -12.906 1 94.31 81 GLY B C 1
ATOM 1446 O O . GLY B 1 81 ? -2.111 -15.047 -13.422 1 94.31 81 GLY B O 1
ATOM 1447 N N . TRP B 1 82 ? -2.471 -13.25 -12.297 1 92.81 82 TRP B N 1
ATOM 1448 C CA . TRP B 1 82 ? -1.044 -12.992 -12.141 1 92.81 82 TRP B CA 1
ATOM 1449 C C . TRP B 1 82 ? -0.388 -14.055 -11.266 1 92.81 82 TRP B C 1
ATOM 1451 O O . TRP B 1 82 ? 0.722 -14.508 -11.555 1 92.81 82 TRP B O 1
ATOM 1461 N N . LEU B 1 83 ? -1.054 -14.477 -10.148 1 92.69 83 LEU B N 1
ATOM 1462 C CA . LEU B 1 83 ? -0.515 -15.516 -9.281 1 92.69 83 LEU B CA 1
ATOM 1463 C C . LEU B 1 83 ? -0.342 -16.828 -10.039 1 92.69 83 LEU B C 1
ATOM 1465 O O . LEU B 1 83 ? 0.7 -17.484 -9.938 1 92.69 83 LEU B O 1
ATOM 1469 N N . ARG B 1 84 ? -1.27 -17.094 -10.844 1 93.12 84 ARG B N 1
ATOM 1470 C CA . ARG B 1 84 ? -1.195 -18.328 -11.617 1 93.12 84 ARG B CA 1
ATOM 1471 C C . ARG B 1 84 ? -0.037 -18.281 -12.609 1 93.12 84 ARG B C 1
ATOM 1473 O O . ARG B 1 84 ? 0.67 -19.281 -12.789 1 93.12 84 ARG B O 1
ATOM 1480 N N . GLN B 1 85 ? 0.04 -17.141 -13.211 1 90.62 85 GLN B N 1
ATOM 1481 C CA . GLN B 1 85 ? 1.156 -16.969 -14.141 1 90.62 85 GLN B CA 1
ATOM 1482 C C . GLN B 1 85 ? 2.494 -17.125 -13.422 1 90.62 85 GLN B C 1
ATOM 1484 O O . GLN B 1 85 ? 3.41 -17.766 -13.938 1 90.62 85 GLN B O 1
ATOM 1489 N N . TYR B 1 86 ? 2.617 -16.594 -12.312 1 85.62 86 TYR B N 1
ATOM 1490 C CA . TYR B 1 86 ? 3.834 -16.703 -11.516 1 85.62 86 TYR B CA 1
ATOM 1491 C C . TYR B 1 86 ? 4.113 -18.156 -11.141 1 85.62 86 TYR B C 1
ATOM 1493 O O . TYR B 1 86 ? 5.254 -18.625 -11.234 1 85.62 86 TYR B O 1
ATOM 1501 N N . LEU B 1 87 ? 3.127 -18.797 -10.656 1 86.12 87 LEU B N 1
ATOM 1502 C CA . LEU B 1 87 ? 3.275 -20.172 -10.227 1 86.12 87 LEU B CA 1
ATOM 1503 C C . LEU B 1 87 ? 3.676 -21.078 -11.391 1 86.12 87 LEU B C 1
ATOM 1505 O O . LEU B 1 87 ? 4.395 -22.062 -11.203 1 86.12 87 LEU B O 1
ATOM 1509 N N . GLN B 1 88 ? 3.219 -20.672 -12.469 1 83.62 88 GLN B N 1
ATOM 1510 C CA . GLN B 1 88 ? 3.566 -21.453 -13.656 1 83.62 88 GLN B CA 1
ATOM 1511 C C . GLN B 1 88 ? 5.02 -21.219 -14.055 1 83.62 88 GLN B C 1
ATOM 1513 O O . GLN B 1 88 ? 5.723 -22.156 -14.43 1 83.62 88 GLN B O 1
ATOM 1518 N N . HIS B 1 89 ? 5.383 -19.938 -14.023 1 76.81 89 HIS B N 1
ATOM 1519 C CA . HIS B 1 89 ? 6.738 -19.594 -14.445 1 76.81 89 HIS B CA 1
ATOM 1520 C C . HIS B 1 89 ? 7.73 -19.75 -13.297 1 76.81 89 HIS B C 1
ATOM 1522 O O . HIS B 1 89 ? 8.922 -19.969 -13.523 1 76.81 89 HIS B O 1
ATOM 1528 N N . GLY B 1 90 ? 7.441 -19.234 -12.039 1 61.12 90 GLY B N 1
ATOM 1529 C CA . GLY B 1 90 ? 8.32 -19.391 -10.891 1 61.12 90 GLY B CA 1
ATOM 1530 C C . GLY B 1 90 ? 8.695 -20.844 -10.625 1 61.12 90 GLY B C 1
ATOM 1531 O O . GLY B 1 90 ? 9.789 -21.125 -10.133 1 61.12 90 GLY B O 1
ATOM 1532 N N . GLU B 1 91 ? 7.652 -21.75 -10.641 1 54.81 91 GLU B N 1
ATOM 1533 C CA . GLU B 1 91 ? 8.016 -23.156 -10.672 1 54.81 91 GLU B CA 1
ATOM 1534 C C . GLU B 1 91 ? 9.078 -23.422 -11.742 1 54.81 91 GLU B C 1
ATOM 1536 O O . GLU B 1 91 ? 10 -24.219 -11.523 1 54.81 91 GLU B O 1
ATOM 1541 N N . ALA B 1 92 ? 9.023 -22.656 -12.711 1 47.88 92 ALA B N 1
ATOM 1542 C CA . ALA B 1 92 ? 10.078 -22.812 -13.711 1 47.88 92 ALA B CA 1
ATOM 1543 C C . ALA B 1 92 ? 11.375 -22.156 -13.242 1 47.88 92 ALA B C 1
ATOM 1545 O O . ALA B 1 92 ? 12.469 -22.672 -13.484 1 47.88 92 ALA B O 1
ATOM 1546 N N . ALA B 1 93 ? 11.281 -20.984 -12.57 1 47.78 93 ALA B N 1
ATOM 1547 C CA . ALA B 1 93 ? 12.5 -20.328 -12.109 1 47.78 93 ALA B CA 1
ATOM 1548 C C . ALA B 1 93 ? 13.062 -21.016 -10.867 1 47.78 93 ALA B C 1
ATOM 1550 O O . ALA B 1 93 ? 14.281 -21.094 -10.703 1 47.78 93 ALA B O 1
AT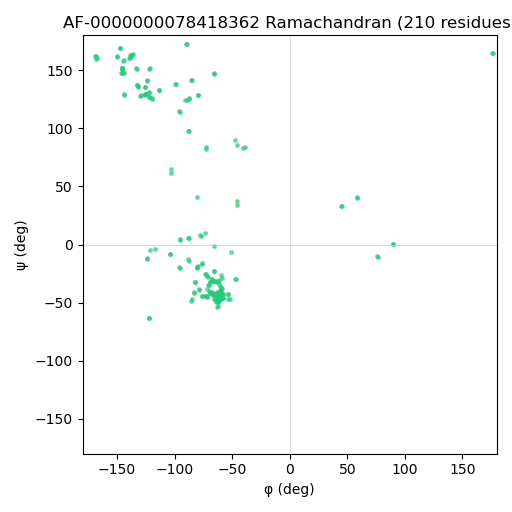OM 1551 N N . LEU B 1 94 ? 12.305 -21.406 -9.82 1 45.62 94 LEU B N 1
ATOM 1552 C CA . LEU B 1 94 ? 12.812 -22.188 -8.688 1 45.62 94 LEU B CA 1
ATOM 1553 C C . LEU B 1 94 ? 13.391 -23.516 -9.148 1 45.62 94 LEU B C 1
ATOM 1555 O O . LEU B 1 94 ? 14.375 -24 -8.586 1 45.62 94 LEU B O 1
ATOM 1559 N N . GLN B 1 95 ? 12.828 -24.109 -10.078 1 44.44 95 GLN B N 1
ATOM 1560 C CA . GLN B 1 95 ? 13.438 -25.328 -10.602 1 44.44 95 GLN B CA 1
ATOM 1561 C C . GLN B 1 95 ? 14.75 -25.016 -11.312 1 44.44 95 GLN B C 1
ATOM 1563 O O . GLN B 1 95 ? 15.68 -25.828 -11.266 1 44.44 95 GLN B O 1
ATOM 1568 N N . SER B 1 96 ? 14.828 -23.844 -11.859 1 41.12 96 SER B N 1
ATOM 1569 C CA . SER B 1 96 ? 16.094 -23.547 -12.516 1 41.12 96 SER B CA 1
ATOM 1570 C C . SER B 1 96 ? 17.141 -23.062 -11.508 1 41.12 96 SER B C 1
ATOM 1572 O O . SER B 1 96 ? 18.328 -23.344 -11.656 1 41.12 96 SER B O 1
ATOM 1574 N N . SER B 1 97 ? 16.75 -22.234 -10.555 1 42.31 97 SER B N 1
ATOM 1575 C CA . SER B 1 97 ? 17.734 -21.766 -9.578 1 42.31 97 SER B CA 1
ATOM 1576 C C . SER B 1 97 ? 18.125 -22.891 -8.617 1 42.31 97 SER B C 1
ATOM 1578 O O . SER B 1 97 ? 19.203 -22.859 -8.039 1 42.31 97 SER B O 1
ATOM 1580 N N . GLU B 1 98 ? 17.234 -23.719 -8.211 1 38.75 98 GLU B N 1
ATOM 1581 C CA . GLU B 1 98 ? 17.641 -24.875 -7.422 1 38.75 98 GLU B CA 1
ATOM 1582 C C . GLU B 1 98 ? 18.609 -25.766 -8.188 1 38.75 98 GLU B C 1
ATOM 1584 O O . GLU B 1 98 ? 19.406 -26.5 -7.586 1 38.75 98 GLU B O 1
ATOM 1589 N N . SER B 1 99 ? 18.547 -25.75 -9.523 1 37.72 99 SER B N 1
ATOM 1590 C CA . SER B 1 99 ? 19.516 -26.531 -10.281 1 37.72 99 SER B CA 1
ATOM 1591 C C . SER B 1 99 ? 20.891 -25.891 -10.266 1 37.72 99 SER B C 1
ATOM 1593 O O . SER B 1 99 ? 21.891 -26.547 -10.562 1 37.72 99 SER B O 1
ATOM 1595 N N . ARG B 1 100 ? 20.906 -24.516 -10.055 1 38.44 100 ARG B N 1
ATOM 1596 C CA . ARG B 1 100 ? 22.219 -23.875 -10.086 1 38.44 100 ARG B CA 1
ATOM 1597 C C . ARG B 1 100 ? 22.922 -24.016 -8.742 1 38.44 100 ARG B C 1
ATOM 1599 O O . ARG B 1 100 ? 24.156 -24 -8.688 1 38.44 100 ARG B O 1
ATOM 1606 N N . CYS B 1 101 ? 22.234 -24.047 -7.676 1 33.78 101 CYS B N 1
ATOM 1607 C CA . CYS B 1 101 ? 22.953 -23.922 -6.414 1 33.78 101 CYS B CA 1
ATOM 1608 C C . CYS B 1 101 ? 23.578 -25.25 -6.012 1 33.78 101 CYS B C 1
ATOM 1610 O O . CYS B 1 101 ? 24.234 -25.344 -4.977 1 33.78 101 CYS B O 1
ATOM 1612 N N . HIS B 1 102 ? 23.094 -26.297 -6.582 1 33.62 102 HIS B N 1
ATOM 1613 C CA . HIS B 1 102 ? 23.641 -27.547 -6.055 1 33.62 102 HIS B CA 1
ATOM 1614 C C . HIS B 1 102 ? 25.031 -27.828 -6.609 1 33.62 102 HIS B C 1
ATOM 1616 O O . HIS B 1 102 ? 25.547 -28.938 -6.465 1 33.62 102 HIS B O 1
ATOM 1622 N N . ARG B 1 103 ? 25.594 -26.844 -7.32 1 32.22 103 ARG B N 1
ATOM 1623 C CA . ARG B 1 103 ? 26.859 -27.453 -7.727 1 32.22 103 ARG B CA 1
ATOM 1624 C C . ARG B 1 103 ? 27.828 -27.562 -6.543 1 32.22 103 ARG B C 1
ATOM 1626 O O . ARG B 1 103 ? 28.188 -26.562 -5.934 1 32.22 103 ARG B O 1
ATOM 1633 N N . PRO B 1 104 ? 27.688 -28.641 -5.656 1 34.44 104 PRO B N 1
ATOM 1634 C CA . PRO B 1 104 ? 28.766 -28.969 -4.711 1 34.44 104 PRO B CA 1
ATOM 1635 C C . PRO B 1 104 ? 30.156 -28.812 -5.324 1 34.44 104 PRO B C 1
ATOM 1637 O O . PRO B 1 104 ? 30.391 -29.266 -6.445 1 34.44 104 PRO B O 1
ATOM 1640 N N . GLY B 1 105 ? 30.75 -27.609 -5.348 1 29.75 105 GLY B N 1
ATOM 1641 C CA . GLY B 1 105 ? 32.156 -27.656 -5.715 1 29.75 105 GLY B CA 1
ATOM 1642 C C . GLY B 1 105 ? 32.938 -28.719 -4.961 1 29.75 105 GLY B C 1
ATOM 1643 O O . GLY B 1 105 ? 32.875 -28.766 -3.73 1 29.75 105 GLY B O 1
ATOM 1644 N N . GLN B 1 106 ? 33.094 -29.953 -5.352 1 29.22 106 GLN B N 1
ATOM 1645 C CA . GLN B 1 106 ? 34.094 -30.969 -5.074 1 29.22 106 GLN B CA 1
ATOM 1646 C C . GLN B 1 106 ? 35.5 -30.375 -5.18 1 29.22 106 GLN B C 1
ATOM 1648 O O . GLN B 1 106 ? 36.5 -31.062 -4.879 1 29.22 106 GLN B O 1
ATOM 1653 N N . HIS B 1 107 ? 35.906 -29.047 -4.766 1 24.98 107 HIS B N 1
ATOM 1654 C CA . HIS B 1 107 ? 37.344 -29.078 -4.469 1 24.98 107 HIS B CA 1
ATOM 1655 C C . HIS B 1 107 ? 37.594 -29.719 -3.109 1 24.98 107 HIS B C 1
ATOM 1657 O O . HIS B 1 107 ? 36.75 -29.641 -2.207 1 24.98 107 HIS B O 1
#

Radius of gyration: 22.03 Å; Cα contacts (8 Å, |Δi|>4): 350; chains: 2; bounding box: 70×59×44 Å

Secondary structure (DSSP, 8-state):
--TT-EEEEEEEEEEEEE-TTS-EEEEEEEEETTT--EEEETTTTEEEESSGGGHHHHHHHHH-HHHHHHHHHIIIIIHHHHHHHHHHHHHHHHHHHHHHTT-----/--TT-EEEEEEEEEEEEE-TTS-EEEEEEEEETTT--EEEETTTTEEEESSGGGHHHHHHHHH-HHHHHHHHHIIIIIHHHHHHHHHHHHHHHHHHHHHHTT-----